Protein 6Z5Y (pdb70)

Secondary structure (DSSP, 8-state):
---EEESPP-BSS------SEEE--SS-S-GGGS-HHHHHHHHHHHHTGGGT---HHHHHTT-GGG-STTTTB-TTSPPBPPPSSS-EEESS---SBS-EEEEETTEEEEEES-HHHHHS-SSSSSPPEE-----GGGGBT-EEEEEEEEEEEEETTEEEEEEEEEEEEE--SB---/---EEESPP-BSSS-----SEEE--SS-S-SSSS-HHHHHHHHHHHHHHHTT---HHHHHTT-GGG-STTTTB-TTSPPBPPPSSS-EEESS---SBS-EEEEETTEEEEEES-HHHHHS-SSSSSPPEE-----GGGTBT-EEEEEEEEEEEEETTEEEEEEEEEEEEE--SB---

Foldseek 3Di:
DWDFPVVHFAFPPDDDRFFQDKAADPFDDDCLVADDLVRNLVGCVVRCVVVVHDAQCVVQPPDPNRPDAQRRTDLPDDAGAHDPQQKTKIPFADQFFAKKWKDWAPRTFAIDGTQNVPFGDNGRHTIGMGDRGDLVVCQAPWTKMKMWTFGWDQDPSGTITTIDMHIHTHHHNHHHD/DWDFPVVHFAFPPDDDRFFLDKAADPFDFDQLVFDDLVRNLVRCVVRAVVVVHDAQCVVQPPDCNRPDAQRRTDLPDDAGAHDPPQKTKIPFADQFFAKKWKDWAPRTFAIDGTQNVPFGDNDRHTIGITDRGDLQVCQAAGTKMKMWTFGWDADVSGIITGIHMHIHTHGHNHHHD

Nearest PDB structures (foldseek):
  6z5y-assembly2_B  TM=1.003E+00  e=2.422E-36  Phytophthora infestans T30-4
  8ri6-assembly1_C  TM=3.622E-01  e=7.663E-01  Escherichia coli
  1vca-assembly1_A  TM=4.537E-01  e=3.183E+00  Homo sapiens
  6bxz-assembly1_C  TM=3.469E-01  e=1.434E+00  Sus scrofa
  4v96-assembly1_AF  TM=3.663E-01  e=2.535E+00  Lactococcus phage TP901-1

Radius of gyration: 21.97 Å; Cα contacts (8 Å, |Δi|>4): 886; chains: 2; bounding box: 44×57×59 Å

B-factor: mean 13.35, std 4.75, range [5.72, 36.26]

Solvent-accessible surface area: 15900 Å² total; per-residue (Å²): 56,2,27,0,35,122,2,52,19,28,61,92,97,53,140,32,42,57,68,29,28,60,33,134,29,74,11,101,48,36,10,70,146,24,109,36,58,135,12,0,41,60,14,17,164,134,24,12,97,89,57,96,53,110,17,0,20,61,28,5,51,56,44,120,70,0,33,116,110,5,4,59,1,34,38,140,13,175,67,20,122,37,19,125,99,29,23,0,31,2,32,67,0,1,48,12,0,0,4,0,2,0,18,2,5,5,87,75,25,12,74,44,104,17,0,26,86,34,23,23,87,36,57,84,146,60,84,0,54,0,102,110,2,80,19,76,52,1,48,33,21,2,2,3,0,8,2,8,0,0,0,1,53,64,69,210,53,70,8,21,0,3,0,3,15,8,3,0,7,3,42,39,103,68,80,74,59,32,3,14,0,35,64,3,42,21,25,53,87,93,84,90,35,34,61,66,23,26,56,34,135,29,85,17,101,46,36,9,81,147,29,83,43,63,150,15,2,37,61,17,13,146,121,25,13,97,90,56,137,48,80,28,0,40,73,32,4,70,86,55,118,64,2,26,92,127,5,0,75,1,35,39,190,16,129,67,16,136,40,15,125,81,30,19,0,34,2,5,30,0,2,24,7,0,0,6,1,2,0,32,4,60,129,68,80,27,11,78,45,86,16,0,26,88,48,29,24,68,37,50,8,35,48,29,0,53,0,82,116,4,90,20,79,61,2,46,34,45,4,14,31,0,45,1,9,1,0,0,2,33,71,78,91,55,73,6,20,0,4,0,2,15,8,4,0,10,8,54,40,98,63,76,109,206

Organism: Phytophthora infestans (strain T30-4) (NCBI:txid403677)

Sequence (354 aa):
HGYIIAKKPAPPSWKKAASSKTNNWVVEIEEPQWKGGWDESKGDEGLLATFKELAPKNNFKDVRSSLMDGNPVFGEEECCGFTDPKGKPSEPPSDGTATFSRGIVHAGPCEIWLDDKMMVLQNDDCCQSAYGDGTQQTIAVFKPVDYSSCCAAGGCMLRFYWLALQQRLKGKTVWQAYKNCIPLTGWSHPQHGYIIAKKPAPSWKASSKTNNNWVVEIEPQWKGGGGWDESKGDEGLLAATTFKKEELLAAPPKNNFKDVRSLMDGNPVVFGEECGFTDPKGKPSEPPSSDGTATFSRGIVHAGPCEIWLDDKMMVLQNDDCCQSAYGDGTQQTIAVFKPVDYSSCCAAGGCMLRFYWLLALQRLKGKTVWQAYKNCIPLTGWSHPQ

Structure (mmCIF, N/CA/C/O backbone):
data_6Z5Y
#
_entry.id   6Z5Y
#
_cell.length_a   36.293
_cell.length_b   45.458
_cell.length_c   53.687
_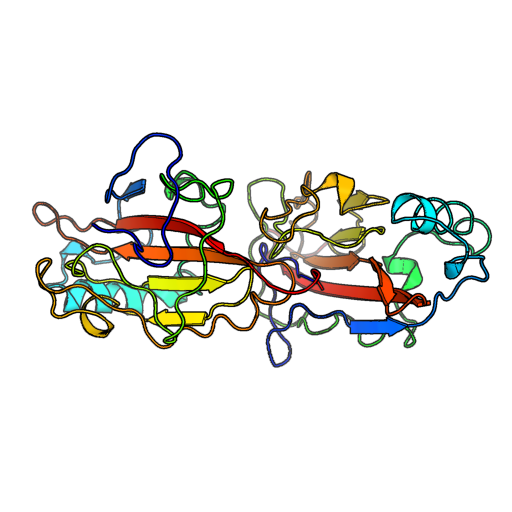cell.angle_alpha   83.910
_cell.angle_beta   71.850
_cell.angle_gamma   83.780
#
_symmetry.space_group_name_H-M   'P 1'
#
loop_
_entity.id
_entity.type
_entity.pdbx_description
1 polymer 'Lytic Polysaccharide Monooxygenase'
2 non-polymer 'COPPER (II) ION'
3 non-polymer 'TRIETHYLENE GLYCOL'
4 water water
#
loop_
_atom_site.group_PDB
_atom_site.id
_atom_site.type_symbol
_atom_site.label_atom_id
_atom_site.label_alt_id
_atom_site.label_comp_id
_atom_site.label_asym_id
_atom_site.label_entity_id
_atom_site.label_seq_id
_atom_site.pdbx_PDB_ins_code
_atom_site.Cartn_x
_atom_site.Cartn_y
_atom_site.Cartn_z
_atom_site.occupancy
_atom_site.B_iso_or_equiv
_atom_site.auth_seq_id
_atom_site.auth_comp_id
_atom_site.auth_asym_id
_atom_site.auth_atom_id
_atom_site.pdbx_PDB_model_num
ATOM 1 N N . HIS A 1 1 ? 24.062 56.721 61.345 1.00 10.70 1 HIS A N 1
ATOM 2 C CA . HIS A 1 1 ? 23.910 55.304 61.653 1.00 8.89 1 HIS A CA 1
ATOM 3 C C . HIS A 1 1 ? 22.525 54.796 61.265 1.00 8.25 1 HIS A C 1
ATOM 4 O O . HIS A 1 1 ? 21.558 55.571 61.184 1.00 9.27 1 HIS A O 1
ATOM 11 N N . GLY A 1 2 ? 22.428 53.504 61.098 1.00 8.21 2 GLY A N 1
ATOM 12 C CA . GLY A 1 2 ? 21.153 52.865 60.799 1.00 8.32 2 GLY A CA 1
ATOM 13 C C . GLY A 1 2 ? 21.257 51.904 59.637 1.00 7.95 2 GLY A C 1
ATOM 14 O O . GLY A 1 2 ? 22.196 51.948 58.843 1.00 8.22 2 GLY A O 1
ATOM 15 N N . TYR A 1 3 ? 20.227 51.073 59.509 1.00 7.80 3 TYR A N 1
ATOM 16 C CA . TYR A 1 3 ? 20.084 50.095 58.427 1.00 7.86 3 TYR A CA 1
ATOM 17 C C . TYR A 1 3 ? 18.604 50.062 58.057 1.00 7.20 3 TYR A C 1
ATOM 18 O O . TYR A 1 3 ? 17.738 50.303 58.919 1.00 7.57 3 TYR A O 1
ATOM 27 N N . ILE A 1 4 ? 18.306 49.594 56.861 1.00 7.34 4 ILE A N 1
ATOM 28 C CA A ILE A 1 4 ? 16.906 49.262 56.548 0.80 7.53 4 ILE A CA 1
ATOM 29 C CA B ILE A 1 4 ? 16.918 49.227 56.493 0.20 6.43 4 ILE A CA 1
ATOM 30 C C . ILE A 1 4 ? 16.529 48.034 57.361 1.00 7.05 4 ILE A C 1
ATOM 31 O O . ILE A 1 4 ? 17.195 46.980 57.268 1.00 7.68 4 ILE A O 1
ATOM 40 N N . ALA A 1 5 ? 15.490 48.181 58.158 1.00 6.81 5 ALA A N 1
ATOM 41 C CA . ALA A 1 5 ? 15.034 47.143 59.083 1.00 7.39 5 ALA A CA 1
ATOM 42 C C . ALA A 1 5 ? 13.846 46.362 58.538 1.00 7.68 5 ALA A C 1
ATOM 43 O O . ALA A 1 5 ? 13.655 45.208 58.968 1.00 8.57 5 ALA A O 1
ATOM 45 N N . LYS A 1 6 ? 13.054 46.947 57.681 1.00 7.46 6 LYS A N 1
ATOM 46 C CA A LYS A 1 6 ? 11.910 46.296 57.035 0.60 7.74 6 LYS A CA 1
ATOM 47 C CA B LYS A 1 6 ? 11.926 46.268 57.028 0.40 7.39 6 LYS A CA 1
ATOM 48 C C . LYS A 1 6 ? 11.944 46.735 55.591 1.00 7.59 6 LYS A C 1
ATOM 49 O O . LYS A 1 6 ? 11.870 47.920 55.325 1.00 8.48 6 LYS A O 1
ATOM 60 N N . PRO A 1 7 ? 12.092 45.826 54.630 1.00 7.35 7 PRO A N 1
ATOM 61 C CA . PRO A 1 7 ? 12.253 44.377 54.820 1.00 7.58 7 PRO A CA 1
ATOM 62 C C . PRO A 1 7 ? 13.531 44.039 55.591 1.00 7.95 7 PRO A C 1
ATOM 63 O O . PRO A 1 7 ? 14.496 44.804 55.592 1.00 8.24 7 PRO A O 1
ATOM 67 N N . ALA A 1 8 ? 13.510 42.894 56.256 1.00 8.25 8 ALA A N 1
ATOM 68 C CA . ALA A 1 8 ? 14.561 42.587 57.230 1.00 9.08 8 ALA A CA 1
ATOM 69 C C . ALA A 1 8 ? 15.818 42.098 56.546 1.00 8.08 8 ALA A C 1
ATOM 70 O O . ALA A 1 8 ? 15.810 41.110 55.801 1.00 8.25 8 ALA A O 1
ATOM 72 N N . PRO A 1 9 ? 16.966 42.691 56.893 1.00 8.67 9 PRO A N 1
ATOM 73 C CA A PRO A 1 9 ? 18.260 42.196 56.458 0.60 8.41 9 PRO A CA 1
ATOM 74 C CA B PRO A 1 9 ? 18.225 42.149 56.410 0.40 8.29 9 PRO A CA 1
ATOM 75 C C . PRO A 1 9 ? 18.688 40.954 57.242 1.00 8.50 9 PRO A C 1
ATOM 76 O O . PRO A 1 9 ? 18.210 40.717 58.330 1.00 9.86 9 PRO A O 1
ATOM 83 N N . SER A 1 10 ? 19.628 40.268 56.627 1.00 8.67 10 SER A N 1
ATOM 84 C CA . SER A 1 10 ? 20.439 39.232 57.276 1.00 9.79 10 SER A CA 1
ATOM 85 C C . SER A 1 10 ? 21.838 39.791 57.442 1.00 8.95 10 SER A C 1
ATOM 86 O O . SER A 1 10 ? 22.222 40.711 56.723 1.00 8.86 10 SER A O 1
ATOM 89 N N . TRP A 1 11 ? 22.619 39.176 58.309 1.00 9.92 11 TRP A N 1
ATOM 90 C CA . TRP A 1 11 ? 23.932 39.722 58.683 1.00 10.79 11 TRP A CA 1
ATOM 91 C C . TRP A 1 11 ? 25.017 38.690 58.412 1.00 11.39 11 TRP A C 1
ATOM 92 O O . TRP A 1 11 ? 24.824 37.499 58.693 1.00 12.65 11 TRP A O 1
ATOM 103 N N A LYS A 1 12 ? 26.173 39.160 57.946 0.50 10.97 12 LYS A N 1
ATOM 104 N N B LYS A 1 12 ? 26.096 39.115 57.746 0.50 10.83 12 LYS A N 1
ATOM 105 C CA A LYS A 1 12 ? 27.312 38.249 57.631 0.50 11.83 12 LYS A CA 1
ATOM 106 C CA B LYS A 1 12 ? 27.204 38.197 57.340 0.50 12.30 12 LYS A CA 1
ATOM 107 C C A LYS A 1 12 ? 28.113 37.909 58.885 0.50 12.97 12 LYS A C 1
ATOM 108 C C B LYS A 1 12 ? 27.671 37.394 58.557 0.50 11.73 12 LYS A C 1
ATOM 109 O O A LYS A 1 12 ? 28.313 36.689 59.141 0.50 17.39 12 LYS A O 1
ATOM 110 O O B LYS A 1 12 ? 27.980 36.210 58.445 0.50 13.60 12 LYS A O 1
ATOM 121 N N A ALA A 1 13 ? 28.583 38.950 59.575 0.50 13.34 13 ALA A N 1
ATOM 122 N N B ALA A 1 13 ? 27.779 38.089 59.683 0.50 10.82 13 ALA A N 1
ATOM 123 C CA A ALA A 1 13 ? 29.602 38.892 60.649 0.50 15.28 13 ALA A CA 1
ATOM 124 C CA B ALA A 1 13 ? 28.122 37.519 60.988 0.50 14.47 13 ALA A CA 1
ATOM 125 C C A ALA A 1 13 ? 29.010 39.437 61.938 0.50 13.73 13 ALA A C 1
ATOM 126 C C B ALA A 1 13 ? 27.235 38.240 61.997 0.50 13.19 13 ALA A C 1
ATOM 127 O O A ALA A 1 13 ? 29.268 38.864 62.987 0.50 16.15 13 ALA A O 1
ATOM 128 O O B ALA A 1 13 ? 26.059 37.854 62.194 0.50 16.57 13 ALA A O 1
ATOM 131 N N A SER A 1 14 ? 28.245 40.525 61.868 0.50 10.86 14 SER A N 1
ATOM 132 N N B SER A 1 14 ? 27.722 39.335 62.546 0.50 11.96 14 SER A N 1
ATOM 133 C CA A SER A 1 14 ? 27.632 41.111 63.083 0.50 13.02 14 SER A CA 1
ATOM 134 C CA B SER A 1 14 ? 26.954 40.073 63.560 0.50 12.19 14 SER A CA 1
ATOM 135 C C A SER A 1 14 ? 26.377 41.897 62.708 0.50 11.23 14 SER A C 1
ATOM 136 C C B SER A 1 14 ? 26.332 41.355 62.962 0.50 12.19 14 SER A C 1
ATOM 137 O O A SER A 1 14 ? 26.454 42.553 61.560 0.50 12.44 14 SER A O 1
ATOM 138 O O B SER A 1 14 ? 26.782 41.988 62.143 0.50 11.96 14 SER A O 1
ATOM 143 N N . LYS A 1 15 ? 25.312 41.802 63.586 1.00 13.76 15 LYS A N 1
ATOM 144 C CA . LYS A 1 15 ? 24.320 42.850 63.330 1.00 12.43 15 LYS A CA 1
ATOM 145 C C . LYS A 1 15 ? 24.882 44.165 63.832 1.00 14.54 15 LYS A C 1
ATOM 146 O O . LYS A 1 15 ? 25.350 44.228 64.999 1.00 18.93 15 LYS A O 1
ATOM 152 N N . THR A 1 16 ? 24.853 45.191 63.005 1.00 12.07 16 THR A N 1
ATOM 153 C CA . THR A 1 16 ? 25.360 46.496 63.442 1.00 11.38 16 THR A CA 1
ATOM 154 C C . THR A 1 16 ? 24.729 47.562 62.566 1.00 9.85 16 THR A C 1
ATOM 155 O O . THR A 1 16 ? 24.468 47.337 61.369 1.00 10.35 16 THR A O 1
ATOM 159 N N . ASN A 1 17 ? 24.535 48.733 63.150 1.00 9.67 17 ASN A N 1
ATOM 160 C CA . ASN A 1 17 ? 24.031 49.915 62.403 1.00 9.49 17 ASN A CA 1
ATOM 161 C C . ASN A 1 17 ? 25.168 50.806 61.915 1.00 8.85 17 ASN A C 1
ATOM 162 O O . ASN A 1 17 ? 24.921 51.894 61.392 1.00 9.90 17 ASN A O 1
ATOM 167 N N . ASN A 1 18 ? 26.389 50.316 61.981 1.00 8.88 18 ASN A N 1
ATOM 168 C CA . ASN A 1 18 ? 27.595 51.084 61.641 1.00 10.28 18 ASN A CA 1
ATOM 169 C C . ASN A 1 18 ? 27.729 51.337 60.155 1.00 8.42 18 ASN A C 1
ATOM 170 O O . ASN A 1 18 ? 27.298 50.541 59.325 1.00 8.29 18 ASN A O 1
ATOM 175 N N . TRP A 1 19 ? 28.486 52.386 59.866 1.00 8.98 19 TRP A N 1
ATOM 176 C CA . TRP A 1 19 ? 29.011 52.593 58.536 1.00 8.34 19 TRP A CA 1
ATOM 177 C C . TRP A 1 19 ? 30.026 51.519 58.196 1.00 7.91 19 TRP A C 1
ATOM 178 O O . TRP A 1 19 ? 30.634 50.842 59.030 1.00 9.42 19 TRP A O 1
ATOM 189 N N . VAL A 1 20 ? 30.203 51.394 56.876 1.00 7.91 20 VAL A N 1
ATOM 190 C CA . VAL A 1 20 ? 31.197 50.466 56.283 1.00 8.10 20 VAL A CA 1
ATOM 191 C C . VAL A 1 20 ? 32.590 51.112 56.261 1.00 7.89 20 VAL A C 1
ATOM 192 O O . VAL A 1 20 ? 33.568 50.466 56.623 1.00 8.74 20 VAL A O 1
ATOM 196 N N . VAL A 1 21 ? 32.636 52.353 55.804 1.00 7.36 21 VAL A N 1
ATOM 197 C CA . VAL A 1 21 ? 33.856 53.177 55.891 1.00 7.71 21 VAL A CA 1
ATOM 198 C C . VAL A 1 21 ? 33.479 54.582 56.323 1.00 7.92 21 VAL A C 1
ATOM 199 O O . VAL A 1 21 ? 32.320 55.032 56.121 1.00 8.09 21 VAL A O 1
ATOM 203 N N . GLU A 1 22 ? 34.479 55.283 56.858 1.00 8.41 22 GLU A N 1
ATOM 204 C CA . GLU A 1 22 ? 34.411 56.720 57.156 1.00 8.59 22 GLU A CA 1
ATOM 205 C C . GLU A 1 22 ? 35.687 57.320 56.552 1.00 9.85 22 GLU A C 1
ATOM 206 O O . GLU A 1 22 ? 36.778 56.915 56.961 1.00 12.07 22 GLU A O 1
ATOM 212 N N . ILE A 1 23 ? 35.529 58.190 55.583 1.00 10.10 23 ILE A N 1
ATOM 213 C CA . ILE A 1 23 ? 36.652 58.626 54.735 1.00 11.48 23 ILE A CA 1
ATOM 214 C C . ILE A 1 23 ? 36.608 60.128 54.558 1.00 10.96 23 ILE A C 1
ATOM 215 O O . ILE A 1 23 ? 35.597 60.775 54.821 1.00 10.25 23 ILE A O 1
ATOM 220 N N . GLU A 1 24 ? 37.683 60.701 54.068 1.00 12.37 24 GLU A N 1
ATOM 221 C CA A GLU A 1 24 ? 37.694 62.118 53.642 0.50 13.16 24 GLU A CA 1
ATOM 222 C CA B GLU A 1 24 ? 37.688 62.130 53.702 0.50 12.64 24 GLU A CA 1
ATOM 223 C C . GLU A 1 24 ? 36.767 62.310 52.479 1.00 13.15 24 GLU A C 1
ATOM 224 O O . GLU A 1 24 ? 36.580 61.398 51.676 1.00 14.60 24 GLU A O 1
ATOM 235 N N . PRO A 1 25 ? 36.204 63.507 52.284 1.00 12.86 25 PRO A N 1
ATOM 236 C CA . PRO A 1 25 ? 35.462 63.773 51.055 1.00 14.06 25 PRO A CA 1
ATOM 237 C C . PRO A 1 25 ? 36.324 63.423 49.849 1.00 14.43 25 PRO A C 1
ATOM 238 O O . PRO A 1 25 ? 37.522 63.789 49.819 1.00 16.24 25 PRO A O 1
ATOM 242 N N . GLN A 1 26 ? 35.710 62.749 48.878 1.00 16.15 26 GLN A N 1
ATOM 243 C CA . GLN A 1 26 ? 36.441 62.290 47.682 1.00 16.00 26 GLN A CA 1
ATOM 244 C C . GLN A 1 26 ? 36.596 63.375 46.644 1.00 14.44 26 GLN A C 1
ATOM 245 O O . GLN A 1 26 ? 37.323 63.142 45.671 1.00 17.40 26 GLN A O 1
ATOM 251 N N . TRP A 1 27 ? 35.863 64.453 46.800 1.00 16.10 27 TRP A N 1
ATOM 252 C CA . TRP A 1 27 ? 35.874 65.575 45.860 1.00 17.25 27 TRP A CA 1
ATOM 253 C C . TRP A 1 27 ? 36.540 66.745 46.553 1.00 18.78 27 TRP A C 1
ATOM 254 O O . TRP A 1 27 ? 36.111 67.085 47.665 1.00 18.89 27 TRP A O 1
ATOM 265 N N . LYS A 1 28 ? 37.565 67.300 45.918 1.00 22.12 28 LYS A N 1
ATOM 266 C CA . LYS A 1 28 ? 38.342 68.413 46.504 1.00 23.04 28 LYS A CA 1
ATOM 267 C C . LYS A 1 28 ? 37.445 69.647 46.527 1.00 19.19 28 LYS A C 1
ATOM 268 O O . LYS A 1 28 ? 36.828 69.952 45.471 1.00 22.89 28 LYS A O 1
ATOM 270 N N . GLY A 1 29 ? 37.345 70.289 47.689 1.00 20.61 29 GLY A N 1
ATOM 271 C CA . GLY A 1 29 ? 36.629 71.569 47.806 1.00 20.71 29 GLY A CA 1
ATOM 272 C C . GLY A 1 29 ? 36.507 72.036 49.235 1.00 18.19 29 GLY A C 1
ATOM 273 O O . GLY A 1 29 ? 37.148 71.486 50.142 1.00 20.79 29 GLY A O 1
ATOM 274 N N . GLY A 1 30 ? 35.635 73.011 49.444 1.00 20.35 30 GLY A N 1
ATOM 275 C CA . GLY A 1 30 ? 35.603 73.769 50.708 1.00 19.31 30 GLY A CA 1
ATOM 276 C C . GLY A 1 30 ? 34.615 73.238 51.718 1.00 19.14 30 GLY A C 1
ATOM 277 O O . GLY A 1 30 ? 33.910 74.025 52.358 1.00 20.78 30 GLY A O 1
ATOM 278 N N . TRP A 1 31 ? 34.595 71.932 51.901 1.00 19.58 31 TRP A N 1
ATOM 279 C CA . TRP A 1 31 ? 33.679 71.276 52.862 1.00 19.60 31 TRP A CA 1
ATOM 280 C C . TRP A 1 31 ? 33.772 71.924 54.249 1.00 18.46 31 TRP A C 1
ATOM 281 O O . TRP A 1 31 ? 32.734 72.300 54.813 1.00 18.06 31 TRP A O 1
ATOM 292 N N . ASP A 1 32 ? 34.987 72.108 54.766 1.00 17.91 32 ASP A N 1
ATOM 293 C CA . ASP A 1 32 ? 35.170 72.519 56.181 1.00 17.92 32 ASP A CA 1
ATOM 294 C C . ASP A 1 32 ? 34.907 74.006 56.363 1.00 22.65 32 ASP A C 1
ATOM 295 O O . ASP A 1 32 ? 34.660 74.391 57.497 1.00 25.18 32 ASP A O 1
ATOM 300 N N . GLU A 1 33 ? 34.916 74.768 55.277 1.00 18.90 33 GLU A N 1
ATOM 301 C CA . GLU A 1 33 ? 34.626 76.233 55.281 1.00 20.83 33 GLU A CA 1
ATOM 302 C C . GLU A 1 33 ? 33.120 76.498 55.208 1.00 20.85 33 GLU A C 1
ATOM 303 O O . GLU A 1 33 ? 32.659 77.622 55.396 1.00 24.26 33 GLU A O 1
ATOM 309 N N . SER A 1 34 ? 32.357 75.496 54.842 1.00 18.09 34 SER A N 1
ATOM 310 C CA . SER A 1 34 ? 30.879 75.574 54.829 1.00 18.78 34 SER A CA 1
ATOM 311 C C . SER A 1 34 ? 30.358 75.452 56.257 1.00 16.53 34 SER A C 1
ATOM 312 O O . SER A 1 34 ? 31.070 74.919 57.143 1.00 16.86 34 SER A O 1
ATOM 315 N N . LYS A 1 35 ? 29.120 75.875 56.470 1.00 15.78 35 LYS A N 1
ATOM 316 C CA . LYS A 1 35 ? 28.484 75.741 57.789 1.00 14.79 35 LYS A CA 1
ATOM 317 C C . LYS A 1 35 ? 27.202 74.925 57.718 1.00 14.25 35 LYS A C 1
ATOM 318 O O . LYS A 1 35 ? 26.392 75.053 56.803 1.00 14.74 35 LYS A O 1
ATOM 321 N N . GLY A 1 36 ? 27.026 74.090 58.719 1.00 14.33 36 GLY A N 1
ATOM 322 C CA . GLY A 1 36 ? 25.783 73.346 58.904 1.00 14.90 36 GLY A CA 1
ATOM 323 C C . GLY A 1 36 ? 25.621 72.201 57.924 1.00 13.59 36 GLY A C 1
ATOM 324 O O . GLY A 1 36 ? 26.417 72.025 56.980 1.00 13.93 36 GLY A O 1
ATOM 325 N N . ASP A 1 37 ? 24.548 71.480 58.118 1.00 13.02 37 ASP A N 1
ATOM 326 C CA . ASP A 1 37 ? 24.190 70.434 57.155 1.00 12.92 37 ASP A CA 1
ATOM 327 C C . ASP A 1 37 ? 23.874 71.078 55.808 1.00 12.93 37 ASP A C 1
ATOM 328 O O . ASP A 1 37 ? 24.127 70.481 54.778 1.00 13.29 37 ASP A O 1
ATOM 333 N N . GLU A 1 38 ? 23.301 72.276 55.816 1.00 13.50 38 GLU A N 1
ATOM 334 C CA . GLU A 1 38 ? 22.966 72.946 54.547 1.00 13.82 38 GLU A CA 1
ATOM 335 C C . GLU A 1 38 ? 24.259 73.154 53.772 1.00 12.95 38 GLU A C 1
ATOM 336 O O . GLU A 1 38 ? 24.252 73.012 52.542 1.00 13.46 38 GLU A O 1
ATOM 342 N N . GLY A 1 39 ? 25.313 73.571 54.468 1.00 13.21 39 GLY A N 1
ATOM 343 C CA . GLY A 1 39 ? 26.588 73.803 53.773 1.00 12.99 39 GLY A CA 1
ATOM 344 C C . GLY A 1 39 ? 27.185 72.518 53.223 1.00 12.83 39 GLY A C 1
ATOM 345 O O . GLY A 1 39 ? 27.750 72.534 52.129 1.00 13.88 39 GLY A O 1
ATOM 346 N N . LEU A 1 40 ? 27.045 71.419 53.960 1.00 13.18 40 LEU A N 1
ATOM 347 C CA . LEU A 1 40 ? 27.562 70.122 53.459 1.00 12.66 40 LEU A CA 1
ATOM 348 C C . LEU A 1 40 ? 26.833 69.765 52.169 1.00 12.05 40 LEU A C 1
ATOM 349 O O . LEU A 1 40 ? 27.455 69.348 51.191 1.00 12.58 40 LEU A O 1
ATOM 354 N N . LEU A 1 41 ? 25.509 69.888 52.172 1.00 11.95 41 LEU A N 1
ATOM 355 C CA . LEU A 1 41 ? 24.709 69.519 50.980 1.00 12.36 41 LEU A CA 1
ATOM 356 C C . LEU A 1 41 ? 25.008 70.460 49.812 1.00 12.55 41 LEU A C 1
ATOM 357 O O . LEU A 1 41 ? 25.013 70.011 48.670 1.00 13.12 41 LEU A O 1
ATOM 362 N N . ALA A 1 42 ? 25.183 71.752 50.099 1.00 13.13 42 ALA A N 1
ATOM 363 C CA . ALA A 1 42 ? 25.451 72.717 49.015 1.00 13.89 42 ALA A CA 1
ATOM 364 C C . ALA A 1 42 ? 26.820 72.450 48.388 1.00 13.92 42 ALA A C 1
ATOM 365 O O . ALA A 1 42 ? 26.967 72.550 47.150 1.00 14.32 42 ALA A O 1
ATOM 367 N N . THR A 1 43 ? 27.805 72.077 49.208 1.00 13.56 43 THR A N 1
ATOM 368 C CA . THR A 1 43 ? 29.154 71.735 48.709 1.00 14.31 43 THR A CA 1
ATOM 369 C C . THR A 1 43 ? 29.053 70.478 47.837 1.00 13.91 43 THR A C 1
ATOM 370 O O . THR A 1 43 ? 29.591 70.447 46.739 1.00 14.04 43 THR A O 1
ATOM 374 N N . PHE A 1 44 ? 28.310 69.493 48.294 1.00 13.31 44 PHE A N 1
ATOM 375 C CA . PHE A 1 44 ? 28.106 68.269 47.502 1.00 12.60 44 PHE A CA 1
ATOM 376 C C . PHE A 1 44 ? 27.486 68.640 46.141 1.00 13.68 44 PHE A C 1
ATOM 377 O O . PHE A 1 44 ? 27.947 68.170 45.092 1.00 14.46 44 PHE A O 1
ATOM 385 N N . LYS A 1 45 ? 26.436 69.449 46.158 1.00 14.08 45 LYS A N 1
ATOM 386 C CA . LYS A 1 45 ? 25.748 69.845 44.917 1.00 15.49 45 LYS A CA 1
ATOM 387 C C . LYS A 1 45 ? 26.711 70.580 43.978 1.00 15.39 45 LYS A C 1
ATOM 388 O O . LYS A 1 45 ? 26.686 70.350 42.769 1.00 16.25 45 LYS A O 1
ATOM 394 N N . GLU A 1 46 ? 27.531 71.465 44.538 1.00 15.17 46 GLU A N 1
ATOM 395 C CA . GLU A 1 46 ? 28.492 72.270 43.752 1.00 15.76 46 GLU A CA 1
ATOM 396 C C . GLU A 1 46 ? 29.524 71.371 43.087 1.00 16.25 46 GLU A C 1
ATOM 397 O O . GLU A 1 46 ? 29.874 71.601 41.917 1.00 18.35 46 GLU A O 1
ATOM 403 N N . LEU A 1 47 ? 30.014 70.365 43.799 1.00 16.30 47 LEU A N 1
ATOM 404 C CA . LEU A 1 47 ? 31.156 69.561 43.322 1.00 16.47 47 LEU A CA 1
ATOM 405 C C . LEU A 1 47 ? 30.703 68.372 42.492 1.00 15.66 47 LEU A C 1
ATOM 406 O O . LEU A 1 47 ? 31.516 67.810 41.766 1.00 16.13 47 LEU A O 1
ATOM 411 N N . ALA A 1 48 ? 29.473 67.944 42.637 1.00 14.68 48 ALA A N 1
ATOM 412 C CA . ALA A 1 48 ? 29.021 66.695 41.988 1.00 15.32 48 ALA A CA 1
ATOM 413 C C . ALA A 1 48 ? 29.252 66.710 40.470 1.00 16.92 48 ALA A C 1
ATOM 414 O O . ALA A 1 48 ? 29.808 65.744 39.956 1.00 15.49 48 ALA A O 1
ATOM 416 N N . PRO A 1 49 ? 28.851 67.750 39.687 1.00 17.40 49 PRO A N 1
ATOM 417 C CA . PRO A 1 49 ? 29.000 67.693 38.224 1.00 18.85 49 PRO A CA 1
ATOM 418 C C . PRO A 1 49 ? 30.455 67.534 37.751 1.00 18.78 49 PRO A C 1
ATOM 419 O O . PRO A 1 49 ? 30.731 66.708 36.885 1.00 18.75 49 PRO A O 1
ATOM 423 N N . LYS A 1 50 ? 31.383 68.292 38.347 1.00 18.32 50 LYS A N 1
ATOM 424 C CA . LYS A 1 50 ? 32.798 68.271 37.904 1.00 21.02 50 LYS A CA 1
ATOM 425 C C . LYS A 1 50 ? 33.370 66.905 38.249 1.00 18.69 50 LYS A C 1
ATOM 426 O O . LYS A 1 50 ? 34.346 66.483 37.632 1.00 20.87 50 LYS A O 1
ATOM 428 N N . ASN A 1 51 ? 32.732 66.201 39.192 1.00 16.51 51 ASN A N 1
ATOM 429 C CA . ASN A 1 51 ? 33.219 64.869 39.600 1.00 15.64 51 ASN A CA 1
ATOM 430 C C . ASN A 1 51 ? 32.373 63.765 38.942 1.00 14.87 51 ASN A C 1
ATOM 431 O O . ASN A 1 51 ? 32.491 62.609 39.395 1.00 16.03 51 ASN A O 1
ATOM 436 N N . ASN A 1 52 ? 31.567 64.063 37.922 1.00 14.24 52 ASN A N 1
ATOM 437 C CA . ASN A 1 52 ? 30.844 63.060 37.107 1.00 14.30 52 ASN A CA 1
ATOM 438 C C . ASN A 1 52 ? 29.914 62.227 37.982 1.00 13.47 52 ASN A C 1
ATOM 439 O O . ASN A 1 52 ? 29.687 61.064 37.724 1.00 13.54 52 ASN A O 1
ATOM 444 N N . PHE A 1 53 ? 29.362 62.836 39.008 1.00 12.97 53 PHE A N 1
ATOM 445 C CA . PHE A 1 53 ? 28.433 62.129 39.905 1.00 13.36 53 PHE A CA 1
ATOM 446 C C . PHE A 1 53 ? 27.136 61.840 39.167 1.00 12.91 53 PHE A C 1
ATOM 447 O O . PHE A 1 53 ? 26.551 62.742 38.558 1.00 14.73 53 PHE A O 1
ATOM 455 N N . LYS A 1 54 ? 26.664 60.620 39.334 1.00 12.32 54 LYS A N 1
ATOM 456 C CA . LYS A 1 54 ? 25.361 60.184 38.802 1.00 12.79 54 LYS A CA 1
ATOM 457 C C . LYS A 1 54 ? 24.433 59.862 39.989 1.00 11.75 54 LYS A C 1
ATOM 458 O O . LYS A 1 54 ? 23.406 60.506 40.176 1.00 12.97 54 LYS A O 1
ATOM 462 N N . ASP A 1 55 ? 24.820 58.876 40.780 1.00 10.80 55 ASP A N 1
ATOM 463 C CA . ASP A 1 55 ? 24.023 58.415 41.931 1.00 9.68 55 ASP A CA 1
ATOM 464 C C . ASP A 1 55 ? 24.977 57.727 42.907 1.00 8.57 55 ASP A C 1
ATOM 465 O O . ASP A 1 55 ? 26.185 57.552 42.616 1.00 9.20 55 ASP A O 1
ATOM 470 N N . VAL A 1 56 ? 24.481 57.413 44.083 1.00 8.26 56 VAL A N 1
ATOM 471 C CA . VAL A 1 56 ? 25.376 56.869 45.123 1.00 7.97 56 VAL A CA 1
ATOM 472 C C . VAL A 1 56 ? 25.843 55.462 44.746 1.00 7.70 56 VAL A C 1
ATOM 473 O O . VAL A 1 56 ? 27.001 55.129 45.018 1.00 7.97 56 VAL A O 1
ATOM 477 N N . ARG A 1 57 ? 24.974 54.663 44.148 1.00 7.30 57 ARG A N 1
ATOM 478 C CA . ARG A 1 57 ? 25.387 53.315 43.762 1.00 7.33 57 ARG A CA 1
ATOM 479 C C . ARG A 1 57 ? 26.568 53.386 42.803 1.00 7.48 57 ARG A C 1
ATOM 480 O O . ARG A 1 57 ? 27.523 52.589 42.942 1.00 8.47 57 ARG A O 1
ATOM 488 N N . SER A 1 58 ? 26.530 54.289 41.844 1.00 8.15 58 SER A N 1
ATOM 489 C CA A SER A 1 58 ? 27.593 54.458 40.825 0.50 8.80 58 SER A CA 1
ATOM 490 C CA B SER A 1 58 ? 27.644 54.286 40.874 0.50 9.36 58 SER A CA 1
ATOM 491 C C . SER A 1 58 ? 28.883 54.931 41.500 1.00 9.11 58 SER A C 1
ATOM 492 O O . SER A 1 58 ? 29.968 54.639 41.038 1.00 10.14 58 SER A O 1
ATOM 497 N N . LEU A 1 59 ? 28.742 55.772 42.514 1.00 8.83 59 LEU A N 1
ATOM 498 C CA . LEU A 1 59 ? 29.901 56.278 43.271 1.00 9.27 59 LEU A CA 1
ATOM 499 C C . LEU A 1 59 ? 30.595 55.149 44.030 1.00 9.53 59 LEU A C 1
ATOM 500 O O . LEU A 1 59 ? 31.834 55.088 44.068 1.00 10.77 59 LEU A O 1
ATOM 505 N N . MET A 1 60 ? 29.800 54.301 44.651 1.00 8.21 60 MET A N 1
ATOM 506 C CA . MET A 1 60 ? 30.356 53.291 45.581 1.00 8.12 60 MET A CA 1
ATOM 507 C C . MET A 1 60 ? 30.732 51.975 44.885 1.00 7.75 60 MET A C 1
ATOM 508 O O . MET A 1 60 ? 31.766 51.390 45.253 1.00 9.07 60 MET A O 1
ATOM 513 N N . ASP A 1 61 ? 29.895 51.462 43.993 1.00 8.60 61 ASP A N 1
ATOM 514 C CA . ASP A 1 61 ? 30.100 50.108 43.474 1.00 9.21 61 ASP A CA 1
ATOM 515 C C . ASP A 1 61 ? 31.452 50.025 42.764 1.00 9.65 61 ASP A C 1
ATOM 516 O O . ASP A 1 61 ? 31.772 50.823 41.892 1.00 10.74 61 ASP A O 1
ATOM 521 N N . GLY A 1 62 ? 32.233 49.026 43.125 1.00 10.36 62 GLY A N 1
ATOM 522 C CA . GLY A 1 62 ? 33.532 48.801 42.494 1.00 11.69 62 GLY A CA 1
ATOM 523 C C . GLY A 1 62 ? 34.607 49.785 42.905 1.00 11.36 62 GLY A C 1
ATOM 524 O O . GLY A 1 62 ? 35.713 49.740 42.333 1.00 14.16 62 GLY A O 1
ATOM 525 N N . ASN A 1 63 ? 34.322 50.667 43.830 1.00 10.48 63 ASN A N 1
ATOM 526 C CA . ASN A 1 63 ? 35.297 51.693 44.231 1.00 9.68 63 ASN A CA 1
ATOM 527 C C . ASN A 1 63 ? 35.876 51.281 45.556 1.00 9.04 63 ASN A C 1
ATOM 528 O O . ASN A 1 63 ? 35.178 51.274 46.566 1.00 9.87 63 ASN A O 1
ATOM 533 N N . PRO A 1 64 ? 37.147 50.858 45.607 1.00 9.85 64 PRO A N 1
ATOM 534 C CA . PRO A 1 64 ? 37.610 50.210 46.846 1.00 12.30 64 PRO A CA 1
ATOM 535 C C . PRO A 1 64 ? 37.581 51.084 48.087 1.00 8.78 64 PRO A C 1
ATOM 536 O O . PRO A 1 64 ? 37.464 50.511 49.153 1.00 9.17 64 PRO A O 1
ATOM 540 N N . VAL A 1 65 ? 37.653 52.397 47.963 1.00 8.30 65 VAL A N 1
ATOM 541 C CA . VAL A 1 65 ? 37.664 53.199 49.198 1.00 8.33 65 VAL A CA 1
ATOM 542 C C . VAL A 1 65 ? 36.316 53.147 49.893 1.00 8.15 65 VAL A C 1
ATOM 543 O O . VAL A 1 65 ? 36.251 53.547 51.058 1.00 8.53 65 VAL A O 1
ATOM 547 N N . PHE A 1 66 ? 35.268 52.670 49.225 1.00 7.94 66 PHE A N 1
ATOM 548 C CA . PHE A 1 66 ? 33.954 52.534 49.874 1.00 8.78 66 PHE A CA 1
ATOM 549 C C . PHE A 1 66 ? 33.797 51.188 50.560 1.00 8.41 66 PHE A C 1
ATOM 550 O O . PHE A 1 66 ? 32.760 50.989 51.204 1.00 9.04 66 PHE A O 1
ATOM 558 N N . GLY A 1 67 ? 34.771 50.302 50.483 1.00 8.81 67 GLY A N 1
ATOM 559 C CA . GLY A 1 67 ? 34.754 49.086 51.285 1.00 9.15 67 GLY A CA 1
ATOM 560 C C . GLY A 1 67 ? 33.837 48.022 50.729 1.00 8.49 67 GLY A C 1
ATOM 561 O O . GLY A 1 67 ? 33.320 48.092 49.613 1.00 9.30 67 GLY A O 1
ATOM 562 N N . GLU A 1 68 ? 33.624 47.004 51.552 1.00 9.36 68 GLU A N 1
ATOM 563 C CA A GLU A 1 68 ? 32.983 45.732 51.185 0.60 11.02 68 GLU A CA 1
ATOM 564 C CA B GLU A 1 68 ? 33.040 45.756 51.045 0.40 9.94 68 GLU A CA 1
ATOM 565 C C . GLU A 1 68 ? 31.608 45.996 50.551 1.00 9.67 68 GLU A C 1
ATOM 566 O O . GLU A 1 68 ? 30.765 46.720 51.141 1.00 9.34 68 GLU A O 1
ATOM 577 N N . GLU A 1 69 ? 31.324 45.274 49.489 1.00 10.97 69 GLU A N 1
ATOM 578 C CA . GLU A 1 69 ? 29.978 45.177 48.922 1.00 11.43 69 GLU A CA 1
ATOM 579 C C . GLU A 1 69 ? 29.012 44.705 50.024 1.00 9.86 69 GLU A C 1
ATOM 580 O O . GLU A 1 69 ? 29.355 43.833 50.781 1.00 10.43 69 GLU A O 1
ATOM 586 N N . CYS A 1 70 ? 27.856 45.316 50.073 1.00 9.51 70 CYS A N 1
ATOM 587 C CA A CYS A 1 70 ? 26.771 44.949 50.989 0.50 8.92 70 CYS A CA 1
ATOM 588 C CA B CYS A 1 70 ? 26.782 44.931 50.995 0.50 8.76 70 CYS A CA 1
ATOM 589 C C . CYS A 1 70 ? 27.078 45.288 52.447 1.00 8.40 70 CYS A C 1
ATOM 590 O O . CYS A 1 70 ? 26.251 45.042 53.318 1.00 8.72 70 CYS A O 1
ATOM 595 N N . GLY A 1 71 ? 28.232 45.890 52.741 1.00 9.59 71 GLY A N 1
ATOM 596 C CA . GLY A 1 71 ? 28.517 46.201 54.146 1.00 9.95 71 GLY A CA 1
ATOM 597 C C . GLY A 1 71 ? 28.494 44.962 54.999 1.00 9.64 71 GLY A C 1
ATOM 598 O O . GLY A 1 71 ? 29.090 43.932 54.657 1.00 10.93 71 GLY A O 1
ATOM 599 N N . PHE A 1 72 ? 27.801 45.061 56.129 1.00 8.80 72 PHE A N 1
ATOM 600 C CA . PHE A 1 72 ? 27.683 43.981 57.124 1.00 9.01 72 PHE A CA 1
ATOM 601 C C . PHE A 1 72 ? 26.544 43.036 56.776 1.00 8.33 72 PHE A C 1
ATOM 602 O O . PHE A 1 72 ? 26.392 42.028 57.465 1.00 9.24 72 PHE A O 1
ATOM 610 N N . THR A 1 73 ? 25.732 43.384 55.788 1.00 8.35 73 THR A N 1
ATOM 611 C CA . THR A 1 73 ? 24.548 42.597 55.479 1.00 8.06 73 THR A CA 1
ATOM 612 C C . THR A 1 73 ? 24.919 41.480 54.530 1.00 9.20 73 THR A C 1
ATOM 613 O O . THR A 1 73 ? 25.879 41.559 53.761 1.00 11.02 73 THR A O 1
ATOM 617 N N . ASP A 1 74 ? 24.105 40.437 54.576 1.00 9.04 74 ASP A N 1
ATOM 618 C CA . ASP A 1 74 ? 24.362 39.183 53.825 1.00 9.66 74 ASP A CA 1
ATOM 619 C C . ASP A 1 74 ? 23.412 39.048 52.654 1.00 9.35 74 ASP A C 1
ATOM 620 O O . ASP A 1 74 ? 22.230 38.745 52.839 1.00 9.24 74 ASP A O 1
ATOM 625 N N . PRO A 1 75 ? 23.887 39.199 51.416 1.00 8.98 75 PRO A N 1
ATOM 626 C CA . PRO A 1 75 ? 22.979 39.042 50.284 1.00 9.25 75 PRO A CA 1
ATOM 627 C C . PRO A 1 75 ? 22.502 37.605 50.111 1.00 9.26 75 PRO A C 1
ATOM 628 O O . PRO A 1 75 ? 21.514 37.380 49.415 1.00 9.58 75 PRO A O 1
ATOM 632 N N . LYS A 1 76 ? 23.221 36.653 50.700 1.00 10.22 76 LYS A N 1
ATOM 633 C CA . LYS A 1 76 ? 22.837 35.229 50.648 1.00 10.85 76 LYS A CA 1
ATOM 634 C C . LYS A 1 76 ? 22.018 34.851 51.878 1.00 12.22 76 LYS A C 1
ATOM 635 O O . LYS A 1 76 ? 21.793 33.684 52.144 1.00 14.12 76 LYS A O 1
ATOM 641 N N . GLY A 1 77 ? 21.497 35.809 52.608 1.00 11.13 77 GLY A N 1
ATOM 642 C CA . GLY A 1 77 ? 20.614 35.499 53.728 1.00 12.82 77 GLY A CA 1
ATOM 643 C C . GLY A 1 77 ? 19.251 35.026 53.274 1.00 11.10 77 GLY A C 1
ATOM 644 O O . GLY A 1 77 ? 18.898 35.008 52.068 1.00 10.97 77 GLY A O 1
ATOM 645 N N . LYS A 1 78 ? 18.442 34.677 54.243 1.00 11.27 78 LYS A N 1
ATOM 646 C CA . LYS A 1 78 ? 17.088 34.214 53.988 1.00 11.68 78 LYS A CA 1
ATOM 647 C C . LYS A 1 78 ? 16.278 35.343 53.364 1.00 10.34 78 LYS A C 1
ATOM 648 O O . LYS A 1 78 ? 16.163 36.425 53.961 1.00 10.15 78 LYS A O 1
ATOM 654 N N . PRO A 1 79 ? 15.680 35.169 52.175 1.00 9.50 79 PRO A N 1
ATOM 655 C CA . PRO A 1 79 ? 14.910 36.273 51.587 1.00 9.25 79 PRO A CA 1
ATOM 656 C C . PRO A 1 79 ? 13.735 36.696 52.476 1.00 9.50 79 PRO A C 1
ATOM 657 O O . PRO A 1 79 ? 13.043 35.876 53.055 1.00 10.86 79 PRO A O 1
ATOM 661 N N . SER A 1 80 ? 13.522 38.015 52.507 1.00 8.50 80 SER A N 1
ATOM 662 C CA . SER A 1 80 ? 12.446 38.664 53.260 1.00 8.68 80 SER A CA 1
ATOM 663 C C . SER A 1 80 ? 11.285 39.010 52.347 1.00 8.80 80 SER A C 1
ATOM 664 O O . SER A 1 80 ? 11.461 39.264 51.167 1.00 9.84 80 SER A O 1
ATOM 667 N N . GLU A 1 81 ? 10.102 39.069 52.909 1.00 9.75 81 GLU A N 1
ATOM 668 C CA . GLU A 1 81 ? 8.918 39.479 52.121 1.00 10.54 81 GLU A CA 1
ATOM 669 C C . GLU A 1 81 ? 8.909 40.986 51.932 1.00 10.08 81 GLU A C 1
ATOM 670 O O . GLU A 1 81 ? 9.199 41.734 52.859 1.00 12.32 81 GLU A O 1
ATOM 676 N N . PRO A 1 82 ? 8.599 41.483 50.720 1.00 10.76 82 PRO A N 1
ATOM 677 C CA . PRO A 1 82 ? 8.418 42.917 50.578 1.00 12.06 82 PRO A CA 1
ATOM 678 C C . PRO A 1 82 ? 7.295 43.419 51.490 1.00 10.66 82 PRO A C 1
ATOM 679 O O . PRO A 1 82 ? 6.252 42.794 51.590 1.00 11.94 82 PRO A O 1
ATOM 683 N N . PRO A 1 83 ? 7.445 44.592 52.136 1.00 10.88 83 PRO A N 1
ATOM 684 C CA . PRO A 1 83 ? 6.305 45.254 52.778 1.00 10.39 83 PRO A CA 1
ATOM 685 C C . PRO A 1 83 ? 5.138 45.400 51.812 1.00 9.48 83 PRO A C 1
ATOM 686 O O . PRO A 1 83 ? 5.321 45.568 50.622 1.00 11.15 83 PRO A O 1
ATOM 690 N N . SER A 1 84 ? 3.928 45.436 52.353 1.00 10.29 84 SER A N 1
ATOM 691 C CA . SER A 1 84 ? 2.690 45.502 51.552 1.00 9.88 84 SER A CA 1
ATOM 692 C C . SER A 1 84 ? 2.189 46.946 51.424 1.00 8.98 84 SER A C 1
ATOM 693 O O . SER A 1 84 ? 1.105 47.128 50.830 1.00 10.56 84 SER A O 1
ATOM 696 N N . ASP A 1 85 ? 2.914 47.937 51.910 1.00 8.61 85 ASP A N 1
ATOM 697 C CA . ASP A 1 85 ? 2.455 49.328 51.952 1.00 8.24 85 ASP A CA 1
ATOM 698 C C . ASP A 1 85 ? 3.376 50.271 51.203 1.00 7.95 85 ASP A C 1
ATOM 699 O O . ASP A 1 85 ? 3.344 51.470 51.469 1.00 8.36 85 ASP A O 1
ATOM 704 N N . GLY A 1 86 ? 4.191 49.773 50.279 1.00 7.79 86 GLY A N 1
ATOM 705 C CA . GLY A 1 86 ? 4.972 50.696 49.450 1.00 8.35 86 GLY A CA 1
ATOM 706 C C . GLY A 1 86 ? 5.999 51.502 50.208 1.00 8.11 86 GLY A C 1
ATOM 707 O O . GLY A 1 86 ? 6.316 52.623 49.810 1.00 8.97 86 GLY A O 1
ATOM 708 N N . THR A 1 87 ? 6.539 50.928 51.270 1.00 8.01 87 THR A N 1
ATOM 709 C CA . THR A 1 87 ? 7.548 51.577 52.086 1.00 7.80 87 THR A CA 1
ATOM 710 C C . THR A 1 87 ? 8.735 50.640 52.300 1.00 7.58 87 THR A C 1
ATOM 711 O O . THR A 1 87 ? 8.641 49.421 52.121 1.00 7.85 87 THR A O 1
ATOM 715 N N . ALA A 1 88 ? 9.827 51.236 52.765 1.00 7.13 88 ALA A N 1
ATOM 716 C CA . ALA A 1 88 ? 10.894 50.540 53.501 1.00 7.19 88 ALA A CA 1
ATOM 717 C C . ALA A 1 88 ? 11.081 51.315 54.793 1.00 7.56 88 ALA A C 1
ATOM 718 O O . ALA A 1 88 ? 10.953 52.534 54.786 1.00 9.27 88 ALA A O 1
ATOM 720 N N . THR A 1 89 ? 11.404 50.645 55.864 1.00 7.32 89 THR A N 1
ATOM 721 C CA . THR A 1 89 ? 11.520 51.309 57.162 1.00 7.43 89 THR A CA 1
ATOM 722 C C . THR A 1 89 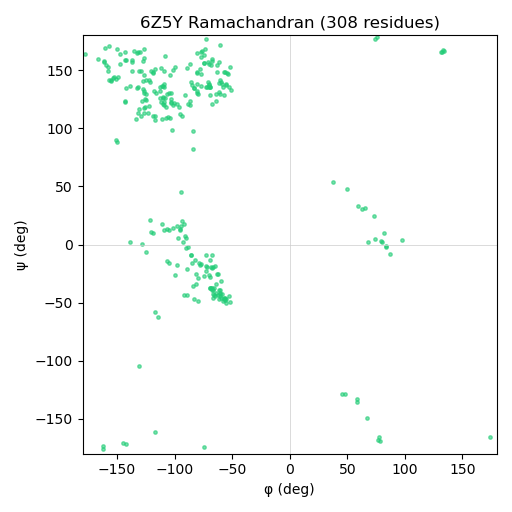? 12.950 51.218 57.663 1.00 6.78 89 THR A C 1
ATOM 723 O O . THR A 1 89 ? 13.524 50.130 57.698 1.00 7.18 89 THR A O 1
ATOM 727 N N . PHE A 1 90 ? 13.493 52.354 58.073 1.00 7.08 90 PHE A N 1
ATOM 728 C CA . PHE A 1 90 ? 14.836 52.387 58.648 1.00 7.25 90 PHE A CA 1
ATOM 729 C C . PHE A 1 90 ? 14.797 51.888 60.086 1.00 7.09 90 PHE A C 1
ATOM 730 O O . PHE A 1 90 ? 13.747 51.846 60.754 1.00 8.01 90 PHE A O 1
ATOM 738 N N . SER A 1 91 ? 15.971 51.593 60.616 1.00 7.20 91 SER A N 1
ATOM 739 C CA . SER A 1 91 ? 16.082 51.013 61.969 1.00 7.39 91 SER A CA 1
ATOM 740 C C . SER A 1 91 ? 15.921 52.088 63.041 1.00 7.79 91 SER A C 1
ATOM 741 O O . SER A 1 91 ? 15.696 51.717 64.197 1.00 8.38 91 SER A O 1
ATOM 744 N N . ARG A 1 92 ? 16.030 53.350 62.666 1.00 7.72 92 ARG A N 1
ATOM 745 C CA . ARG A 1 92 ? 16.013 54.488 63.582 1.00 7.98 92 ARG A CA 1
ATOM 746 C C . ARG A 1 92 ? 15.707 55.697 62.727 1.00 7.96 92 ARG A C 1
ATOM 747 O O . ARG A 1 92 ? 15.426 55.569 61.510 1.00 8.65 92 ARG A O 1
ATOM 755 N N . GLY A 1 93 ? 15.767 56.872 63.323 1.00 8.29 93 GLY A N 1
ATOM 756 C CA . GLY A 1 93 ? 15.703 58.107 62.555 1.00 8.75 93 GLY A CA 1
ATOM 757 C C . GLY A 1 93 ? 17.001 58.390 61.852 1.00 8.37 93 GLY A C 1
ATOM 758 O O . GLY A 1 93 ? 18.048 57.799 62.198 1.00 10.24 93 GLY A O 1
ATOM 759 N N . ILE A 1 94 ? 16.952 59.318 60.925 1.00 9.03 94 ILE A N 1
ATOM 760 C CA . ILE A 1 94 ? 18.142 59.697 60.148 1.00 9.26 94 ILE A CA 1
ATOM 761 C C . ILE A 1 94 ? 18.720 61.008 60.698 1.00 9.78 94 ILE A C 1
ATOM 762 O O . ILE A 1 94 ? 17.998 62.016 60.718 1.00 11.55 94 ILE A O 1
ATOM 767 N N . VAL A 1 95 ? 19.976 60.976 61.149 1.00 10.26 95 VAL A N 1
ATOM 768 C CA . VAL A 1 95 ? 20.572 62.134 61.851 1.00 10.95 95 VAL A CA 1
ATOM 769 C C . VAL A 1 95 ? 21.773 62.671 61.126 1.00 9.73 95 VAL A C 1
ATOM 770 O O . VAL A 1 95 ? 22.446 63.507 61.714 1.00 11.02 95 VAL A O 1
ATOM 774 N N . HIS A 1 96 ? 22.064 62.233 59.904 1.00 8.65 96 HIS A N 1
ATOM 775 C CA . HIS A 1 96 ? 23.129 62.840 59.093 1.00 9.11 96 HIS A CA 1
ATOM 776 C C . HIS A 1 96 ? 22.554 63.264 57.761 1.00 8.81 96 HIS A C 1
ATOM 777 O O . HIS A 1 96 ? 21.734 62.532 57.204 1.00 9.26 96 HIS A O 1
ATOM 784 N N . ALA A 1 97 ? 22.996 64.409 57.263 1.00 9.07 97 ALA A N 1
ATOM 785 C CA . ALA A 1 97 ? 22.651 64.864 55.914 1.00 9.74 97 ALA A CA 1
ATOM 786 C C . ALA A 1 97 ? 23.291 63.960 54.869 1.00 8.70 97 ALA A C 1
ATOM 787 O O . ALA A 1 97 ? 24.291 63.303 55.112 1.00 9.42 97 ALA A O 1
ATOM 789 N N . GLY A 1 98 ? 22.719 63.966 53.675 1.00 9.13 98 GLY A N 1
ATOM 790 C CA . GLY A 1 98 ? 23.354 63.382 52.484 1.00 8.71 98 GLY A CA 1
ATOM 791 C C . GLY A 1 98 ? 22.400 62.497 51.696 1.00 8.41 98 GLY A C 1
ATOM 792 O O . GLY A 1 98 ? 21.320 62.136 52.182 1.00 8.49 98 GLY A O 1
ATOM 793 N N . PRO A 1 99 ? 22.803 62.148 50.476 1.00 8.18 99 PRO A N 1
ATOM 794 C CA . PRO A 1 99 ? 21.916 61.433 49.574 1.00 8.20 99 PRO A CA 1
ATOM 795 C C . PRO A 1 99 ? 21.816 59.942 49.911 1.00 7.94 99 PRO A C 1
ATOM 796 O O . PRO A 1 99 ? 22.768 59.310 50.376 1.00 7.93 99 PRO A O 1
ATOM 800 N N . CYS A 1 100 ? 20.662 59.385 49.588 1.00 8.03 100 CYS A N 1
ATOM 801 C CA . CYS A 1 100 ? 20.459 57.945 49.731 1.00 7.52 100 CYS A CA 1
ATOM 802 C C . CYS A 1 100 ? 19.523 57.481 48.636 1.00 7.62 100 CYS A C 1
ATOM 803 O O . CYS A 1 100 ? 18.834 58.268 47.951 1.00 8.65 100 CYS A O 1
ATOM 806 N N . GLU A 1 101 ? 19.513 56.164 48.445 1.00 7.31 101 GLU A N 1
ATOM 807 C CA . GLU A 1 101 ? 18.726 55.565 47.379 1.00 7.31 101 GLU A CA 1
ATOM 808 C C . GLU A 1 101 ? 18.516 54.092 47.662 1.00 6.59 101 GLU A C 1
ATOM 809 O O . GLU A 1 101 ? 19.281 53.451 48.381 1.00 6.93 101 GLU A O 1
ATOM 815 N N . ILE A 1 102 ? 17.466 53.575 47.049 1.00 6.45 102 ILE A N 1
ATOM 816 C CA . ILE A 1 102 ? 17.088 52.143 47.123 1.00 6.55 102 ILE A CA 1
ATOM 817 C C . ILE A 1 102 ? 16.946 51.635 45.703 1.00 6.42 102 ILE A C 1
ATOM 818 O O . ILE A 1 102 ? 16.245 52.266 44.870 1.00 7.10 102 ILE A O 1
ATOM 823 N N . TRP A 1 103 ? 17.553 50.489 45.447 1.00 6.65 103 TRP A N 1
ATOM 824 C CA . TRP A 1 103 ? 17.465 49.760 44.177 1.00 6.62 103 TRP A CA 1
ATOM 825 C C . TRP A 1 103 ? 16.852 48.397 44.415 1.00 6.40 103 TRP A C 1
ATOM 826 O O . TRP A 1 103 ? 17.082 47.782 45.462 1.00 7.26 103 TRP A O 1
ATOM 837 N N . LEU A 1 104 ? 16.118 47.910 43.438 1.00 6.52 104 LEU A N 1
ATOM 838 C CA . LEU A 1 104 ? 15.655 46.510 43.386 1.00 7.06 104 LEU A CA 1
ATOM 839 C C . LEU A 1 104 ? 16.295 45.916 42.145 1.00 7.21 104 LEU A C 1
ATOM 840 O O . LEU A 1 104 ? 15.973 46.337 41.007 1.00 7.46 104 LEU A O 1
ATOM 845 N N . ASP A 1 105 ? 17.278 45.064 42.330 1.00 7.06 105 ASP A N 1
ATOM 846 C CA . ASP A 1 105 ? 18.202 44.701 41.242 1.00 7.08 105 ASP A CA 1
ATOM 847 C C . ASP A 1 105 ? 18.657 45.999 40.574 1.00 6.87 105 ASP A C 1
ATOM 848 O O . ASP A 1 105 ? 19.157 46.905 41.279 1.00 6.97 105 ASP A O 1
ATOM 853 N N . ASP A 1 106 ? 18.554 46.088 39.266 1.00 7.14 106 ASP A N 1
ATOM 854 C CA . ASP A 1 106 ? 19.061 47.227 38.475 1.00 7.64 106 ASP A CA 1
ATOM 855 C C . ASP A 1 106 ? 18.008 48.332 38.261 1.00 7.36 106 ASP A C 1
ATOM 856 O O . ASP A 1 106 ? 18.253 49.185 37.439 1.00 8.94 106 ASP A O 1
ATOM 861 N N . LYS A 1 107 ? 16.962 48.336 39.063 1.00 7.22 107 LYS A N 1
ATOM 862 C CA . LYS A 1 107 ? 15.943 49.404 39.009 1.00 7.90 107 LYS A CA 1
ATOM 863 C C . LYS A 1 107 ? 16.087 50.285 40.229 1.00 7.29 107 LYS A C 1
ATOM 864 O O . LYS A 1 107 ? 15.914 49.814 41.371 1.00 7.61 107 LYS A O 1
ATOM 870 N N . MET A 1 108 ? 16.374 51.538 40.041 1.00 7.49 108 MET A N 1
ATOM 871 C CA A MET A 1 108 ? 16.382 52.497 41.163 0.50 7.98 108 MET A CA 1
ATOM 872 C CA B MET A 1 108 ? 16.376 52.495 41.153 0.50 7.87 108 MET A CA 1
ATOM 873 C C . MET A 1 108 ? 14.918 52.850 41.465 1.00 8.41 108 MET A C 1
ATOM 874 O O . MET A 1 108 ? 14.219 53.377 40.586 1.00 11.08 108 MET A O 1
ATOM 883 N N . VAL A 1 109 ? 14.462 52.534 42.634 1.00 7.43 109 VAL A N 1
ATOM 884 C CA . VAL A 1 109 ? 13.059 52.730 43.025 1.00 7.47 109 VAL A CA 1
ATOM 885 C C . VAL A 1 109 ? 12.864 53.908 43.950 1.00 7.82 109 VAL A C 1
ATOM 886 O O . VAL A 1 109 ? 11.714 54.349 44.074 1.00 9.20 109 VAL A O 1
ATOM 890 N N . LEU A 1 110 ? 13.888 54.433 44.569 1.00 7.79 110 LEU A N 1
ATOM 891 C CA . LEU A 1 110 ? 13.752 55.599 45.442 1.00 7.99 110 LEU A CA 1
ATOM 892 C C . LEU A 1 110 ? 15.097 56.300 45.476 1.00 8.19 110 LEU A C 1
ATOM 893 O O . LEU A 1 110 ? 16.150 55.641 45.531 1.00 8.13 110 LEU A O 1
ATOM 898 N N . GLN A 1 111 ? 15.067 57.613 45.471 1.00 8.66 111 GLN A N 1
ATOM 899 C CA . GLN A 1 111 ? 16.287 58.434 45.531 1.00 9.19 111 GLN A CA 1
ATOM 900 C C . GLN A 1 111 ? 15.938 59.756 46.170 1.00 9.18 111 GLN A C 1
ATOM 901 O O . GLN A 1 111 ? 14.885 60.305 45.860 1.00 10.08 111 GLN A O 1
ATOM 907 N N . ASN A 1 112 ? 16.842 60.284 46.936 1.00 8.77 112 ASN A N 1
ATOM 908 C CA . ASN A 1 112 ? 16.689 61.668 47.452 1.00 9.26 112 ASN A CA 1
ATOM 909 C C . ASN A 1 112 ? 18.066 62.248 47.735 1.00 9.12 112 ASN A C 1
ATOM 910 O O . ASN A 1 112 ? 18.975 61.533 48.190 1.00 9.52 112 ASN A O 1
ATOM 915 N N . ASP A 1 113 ? 18.206 63.532 47.457 1.00 9.42 113 ASP A N 1
ATOM 916 C CA . ASP A 1 113 ? 19.498 64.205 47.672 1.00 10.21 113 ASP A CA 1
ATOM 917 C C . ASP A 1 113 ? 19.808 64.408 49.151 1.00 9.76 113 ASP A C 1
ATOM 918 O O . ASP A 1 113 ? 20.984 64.639 49.522 1.00 10.17 113 ASP A O 1
ATOM 923 N N . ASP A 1 114 ? 18.795 64.345 49.999 1.00 9.61 114 ASP A N 1
ATOM 924 C CA . ASP A 1 114 ? 19.028 64.533 51.445 1.00 9.75 114 ASP A CA 1
ATOM 925 C C . ASP A 1 114 ? 17.988 63.733 52.226 1.00 9.61 114 ASP A C 1
ATOM 926 O O . ASP A 1 114 ? 16.931 64.224 52.577 1.00 10.56 114 ASP A O 1
ATOM 931 N N . CYS A 1 115 ? 18.317 62.487 52.479 1.00 9.07 115 CYS A N 1
ATOM 932 C CA A CYS A 1 115 ? 17.368 61.598 53.139 0.90 9.26 115 CYS A CA 1
ATOM 933 C CA B CYS A 1 115 ? 17.528 61.456 53.220 0.10 9.30 115 CYS A CA 1
ATOM 934 C C . CYS A 1 115 ? 16.965 62.081 54.523 1.00 9.13 115 CYS A C 1
ATOM 935 O O . CYS A 1 115 ? 15.784 61.887 54.886 1.00 10.28 115 CYS A O 1
ATOM 940 N N . GLN A 1 116 ? 17.831 62.786 55.220 1.00 9.25 116 GLN A N 1
ATOM 941 C CA . GLN A 1 116 ? 17.517 63.339 56.550 1.00 9.59 116 GLN A CA 1
ATOM 942 C C . GLN A 1 116 ? 16.258 64.211 56.493 1.00 9.67 116 GLN A C 1
ATOM 943 O O . GLN A 1 116 ? 15.424 64.089 57.393 1.00 12.11 116 GLN A O 1
ATOM 949 N N . SER A 1 117 ? 16.170 65.102 55.518 1.00 10.38 117 SER A N 1
ATOM 950 C CA . SER A 1 117 ? 15.026 66.023 55.449 1.00 10.90 117 SER A CA 1
ATOM 951 C C . SER A 1 117 ? 13.826 65.335 54.810 1.00 11.64 117 SER A C 1
ATOM 952 O O . SER A 1 117 ? 12.713 65.718 55.100 1.00 15.08 117 SER A O 1
ATOM 955 N N . ALA A 1 118 ? 14.003 64.328 53.982 1.00 10.48 118 ALA A N 1
ATOM 956 C CA . ALA A 1 118 ? 12.883 63.740 53.223 1.00 10.60 118 ALA A CA 1
ATOM 957 C C . ALA A 1 118 ? 12.123 62.703 54.032 1.00 10.46 118 ALA A C 1
ATOM 958 O O . ALA A 1 118 ? 10.924 62.548 53.793 1.00 11.86 118 ALA A O 1
ATOM 960 N N . TYR A 1 119 ? 12.811 61.934 54.867 1.00 10.21 119 TYR A N 1
ATOM 961 C CA . TYR A 1 119 ? 12.271 60.656 55.411 1.00 10.18 119 TYR A CA 1
ATOM 962 C C . TYR A 1 119 ? 12.271 60.571 56.917 1.00 10.75 119 TYR A C 1
ATOM 963 O O . TYR A 1 119 ? 11.713 59.564 57.412 1.00 12.88 119 TYR A O 1
ATOM 972 N N . GLY A 1 120 ? 12.838 61.538 57.571 1.00 12.26 120 GLY A N 1
ATOM 973 C CA . GLY A 1 120 ? 12.709 61.556 59.028 1.00 12.84 120 GLY A CA 1
ATOM 974 C C . GLY A 1 120 ? 12.550 62.958 59.545 1.00 12.51 120 GLY A C 1
ATOM 975 O O . GLY A 1 120 ? 12.380 63.882 58.743 1.00 13.96 120 GLY A O 1
ATOM 976 N N . ASP A 1 121 ? 12.605 63.105 60.869 1.00 14.61 121 ASP A N 1
ATOM 977 C CA . ASP A 1 121 ? 12.457 64.443 61.525 1.00 13.89 121 ASP A CA 1
ATOM 978 C C . ASP A 1 121 ? 13.824 64.927 62.049 1.00 15.37 121 ASP A C 1
ATOM 979 O O . ASP A 1 121 ? 13.831 65.922 62.784 1.00 18.39 121 ASP A O 1
ATOM 984 N N . GLY A 1 122 ? 14.939 64.319 61.669 1.00 15.63 122 GLY A N 1
ATOM 985 C CA . GLY A 1 122 ? 16.298 64.735 62.060 1.00 16.48 122 GLY A CA 1
ATOM 986 C C . GLY A 1 122 ? 16.716 64.199 63.420 1.00 16.53 122 GLY A C 1
ATOM 987 O O . GLY A 1 122 ? 17.925 64.372 63.768 1.00 17.30 122 GLY A O 1
ATOM 988 N N . THR A 1 123 ? 15.807 63.476 64.096 1.00 14.62 123 THR A N 1
ATOM 989 C CA . THR A 1 123 ? 16.029 62.830 65.402 1.00 14.46 123 THR A CA 1
ATOM 990 C C . THR A 1 123 ? 16.216 61.345 65.175 1.00 12.27 123 THR A C 1
ATOM 991 O O . THR A 1 123 ? 15.534 60.782 64.273 1.00 12.71 123 THR A O 1
ATOM 995 N N . GLN A 1 124 ? 17.054 60.710 65.988 1.00 12.61 124 GLN A N 1
ATOM 996 C CA . GLN A 1 124 ? 17.201 59.247 65.894 1.00 12.06 124 GLN A CA 1
ATOM 997 C C . GLN A 1 124 ? 15.965 58.575 66.468 1.00 10.23 124 GLN A C 1
ATOM 998 O O . GLN A 1 124 ? 15.728 57.415 66.140 1.00 9.44 124 GLN A O 1
ATOM 1004 N N . GLN A 1 125 ? 15.206 59.244 67.327 1.00 10.29 125 GLN A N 1
ATOM 1005 C CA . GLN A 1 125 ? 14.063 58.660 68.062 1.00 9.24 125 GLN A CA 1
ATOM 1006 C C . GLN A 1 125 ? 12.912 58.346 67.108 1.00 9.93 125 GLN A C 1
ATOM 1007 O O . GLN A 1 125 ? 12.212 57.357 67.324 1.00 11.58 125 GLN A O 1
ATOM 1013 N N . THR A 1 126 ? 12.695 59.186 66.118 1.00 10.33 126 THR A N 1
ATOM 1014 C CA . THR A 1 126 ? 11.546 58.997 65.189 1.00 10.19 126 THR A CA 1
ATOM 1015 C C . THR A 1 126 ? 11.974 58.098 64.038 1.00 9.30 126 THR A C 1
ATOM 1016 O O . THR A 1 126 ? 12.891 58.456 63.317 1.00 10.15 126 THR A O 1
ATOM 1020 N N . ILE A 1 127 ? 11.315 56.977 63.850 1.00 9.30 127 ILE A N 1
ATOM 1021 C CA . ILE A 1 127 ? 11.720 56.042 62.797 1.00 8.93 127 ILE A CA 1
ATOM 1022 C C . ILE A 1 127 ? 11.556 56.684 61.420 1.00 8.98 127 ILE A C 1
ATOM 1023 O O . ILE A 1 127 ? 10.506 57.225 61.124 1.00 10.01 127 ILE A O 1
ATOM 1028 N N . ALA A 1 128 ? 12.596 56.613 60.605 1.00 8.64 128 ALA A N 1
ATOM 1029 C CA . ALA A 1 128 ? 12.522 57.090 59.221 1.00 8.94 128 ALA A CA 1
ATOM 1030 C C . ALA A 1 128 ? 11.848 56.044 58.340 1.00 7.94 128 ALA A C 1
ATOM 1031 O O . ALA A 1 128 ? 12.147 54.871 58.446 1.00 8.16 128 ALA A O 1
ATOM 1033 N N . VAL A 1 129 ? 10.988 56.511 57.473 1.00 9.06 129 VAL A N 1
ATOM 1034 C CA . VAL A 1 129 ? 10.230 55.655 56.549 1.00 8.33 129 VAL A CA 1
ATOM 1035 C C . VAL A 1 129 ? 10.496 56.170 55.154 1.00 8.27 129 VAL A C 1
ATOM 1036 O O . VAL A 1 129 ? 10.273 57.338 54.849 1.00 9.22 129 VAL A O 1
ATOM 1040 N N . PHE A 1 130 ? 10.968 55.264 54.312 1.00 8.69 130 PHE A N 1
ATOM 1041 C CA . PHE A 1 130 ? 11.226 55.561 52.886 1.00 9.01 130 PHE A CA 1
ATOM 1042 C C . PHE A 1 130 ? 9.973 55.230 52.094 1.00 9.29 130 PHE A C 1
ATOM 1043 O O . PHE A 1 130 ? 9.457 54.119 52.201 1.00 9.17 130 PHE A O 1
ATOM 1051 N N . LYS A 1 131 ? 9.527 56.184 51.284 1.00 10.23 131 LYS A N 1
ATOM 1052 C CA . LYS A 1 131 ? 8.367 55.992 50.422 1.00 10.63 131 LYS A CA 1
ATOM 1053 C C . LYS A 1 131 ? 8.421 57.017 49.308 1.00 10.63 131 LYS A C 1
ATOM 1054 O O . LYS A 1 131 ? 9.026 58.076 49.439 1.00 12.11 131 LYS A O 1
ATOM 1060 N N . PRO A 1 132 ? 7.796 56.696 48.169 1.00 11.14 132 PRO A N 1
ATOM 1061 C CA . PRO A 1 132 ? 7.188 55.407 47.826 1.00 9.91 132 PRO A CA 1
ATOM 1062 C C . PRO A 1 132 ? 8.229 54.398 47.345 1.00 9.38 132 PRO A C 1
ATOM 1063 O O . PRO A 1 132 ? 9.224 54.783 46.733 1.00 9.78 132 PRO A O 1
ATOM 1067 N N . VAL A 1 133 ? 7.989 53.130 47.643 1.00 9.12 133 VAL A N 1
ATOM 1068 C CA . VAL A 1 133 ? 8.833 52.022 47.143 1.00 9.09 133 VAL A CA 1
ATOM 1069 C C . VAL A 1 133 ? 7.909 51.015 46.470 1.00 9.64 133 VAL A C 1
ATOM 1070 O O . VAL A 1 133 ? 7.111 50.367 47.145 1.00 11.64 133 VAL A O 1
ATOM 1074 N N . ASP A 1 134 ? 8.043 50.888 45.165 1.00 9.36 134 ASP A N 1
ATOM 1075 C CA . ASP A 1 134 ? 7.258 49.938 44.378 1.00 9.82 134 ASP A CA 1
ATOM 1076 C C . ASP A 1 134 ? 8.070 48.650 44.261 1.00 8.96 134 ASP A C 1
ATOM 1077 O O . ASP A 1 134 ? 9.108 48.642 43.574 1.00 10.05 134 ASP A O 1
ATOM 1082 N N . TYR A 1 135 ? 7.645 47.583 44.908 1.00 8.72 135 TYR A N 1
ATOM 1083 C CA . TYR A 1 135 ? 8.317 46.288 44.882 1.00 8.51 135 TYR A CA 1
ATOM 1084 C C . TYR A 1 135 ? 7.826 45.380 43.773 1.00 9.36 135 TYR A C 1
ATOM 1085 O O . TYR A 1 135 ? 8.239 44.204 43.709 1.00 10.03 135 TYR A O 1
ATOM 1094 N N . SER A 1 136 ? 6.974 45.863 42.873 1.00 9.41 136 SER A N 1
ATOM 1095 C CA . SER A 1 136 ? 6.335 44.952 41.909 1.00 10.05 136 SER A CA 1
ATOM 1096 C C . SER A 1 136 ? 7.312 44.207 41.015 1.00 11.70 136 SER A C 1
ATOM 1097 O O . SER A 1 136 ? 7.011 43.058 40.633 1.00 13.59 136 SER A O 1
ATOM 1100 N N . SER A 1 137 ? 8.451 44.804 40.694 1.00 10.94 137 SER A N 1
ATOM 1101 C CA . SER A 1 137 ? 9.431 44.144 39.814 1.00 12.65 137 SER A CA 1
ATOM 1102 C C . SER A 1 137 ? 10.005 42.887 40.467 1.00 13.97 137 SER A C 1
ATOM 1103 O O . SER A 1 137 ? 10.554 42.065 39.745 1.00 18.98 137 SER A O 1
ATOM 1106 N N . CYS A 1 138 ? 9.878 42.758 41.769 1.00 12.09 138 CYS A N 1
ATOM 1107 C CA A CYS A 1 138 ? 10.428 41.593 42.510 0.80 12.83 138 CYS A CA 1
ATOM 1108 C CA B CYS A 1 138 ? 10.405 41.617 42.531 0.20 12.68 138 CYS A CA 1
ATOM 1109 C C . CYS A 1 138 ? 9.544 40.355 42.352 1.00 13.60 138 CYS A C 1
ATOM 1110 O O . CYS A 1 138 ? 9.968 39.274 42.775 1.00 15.03 138 CYS A O 1
ATOM 1115 N N . ALA A 1 139 ? 8.354 40.473 41.781 1.00 16.41 139 ALA A N 1
ATOM 1116 C CA . ALA A 1 139 ? 7.520 39.282 41.489 1.00 18.41 139 ALA A CA 1
ATOM 1117 C C . ALA A 1 139 ? 8.257 38.197 40.676 1.00 15.59 139 ALA A C 1
ATOM 1118 O O . ALA A 1 139 ? 8.185 37.014 41.091 1.00 18.67 139 ALA A O 1
ATOM 1120 N N . ALA A 1 140 ? 8.998 38.603 39.628 1.00 17.05 140 ALA A N 1
ATOM 1121 C CA . ALA A 1 140 ? 9.720 37.705 38.700 1.00 18.09 140 ALA A CA 1
ATOM 1122 C C . ALA A 1 140 ? 11.067 37.350 39.324 1.00 17.22 140 ALA A C 1
ATOM 1123 O O . ALA A 1 140 ? 12.089 38.002 39.027 1.00 20.72 140 ALA A O 1
ATOM 1125 N N . GLY A 1 141 ? 11.062 36.365 40.209 1.00 16.69 141 GLY A N 1
ATOM 1126 C CA . GLY A 1 141 ? 12.326 35.779 40.657 1.00 16.80 141 GLY A CA 1
ATOM 1127 C C . GLY A 1 141 ? 12.799 36.345 41.970 1.00 15.08 141 GLY A C 1
ATOM 1128 O O . GLY A 1 141 ? 13.914 36.007 42.355 1.00 16.08 141 GLY A O 1
ATOM 1129 N N . GLY A 1 142 ? 12.029 37.225 42.614 1.00 13.36 142 GLY A N 1
ATOM 1130 C CA . GLY A 1 142 ? 12.552 37.945 43.768 1.00 12.31 142 GLY A CA 1
ATOM 1131 C C . GLY A 1 142 ? 13.445 39.046 43.283 1.00 10.91 142 GLY A C 1
ATOM 1132 O O . GLY A 1 142 ? 13.475 39.378 42.098 1.00 13.20 142 GLY A O 1
ATOM 1133 N N . CYS A 1 143 ? 14.204 39.589 44.190 1.00 10.87 143 CYS A N 1
ATOM 1134 C CA . CYS A 1 143 ? 15.109 40.698 43.819 1.00 10.93 143 CYS A CA 1
ATOM 1135 C C . CYS A 1 143 ? 16.076 40.888 44.964 1.00 9.57 143 CYS A C 1
ATOM 1136 O O . CYS A 1 143 ? 15.777 40.529 46.092 1.00 12.46 143 CYS A O 1
ATOM 1139 N N . MET A 1 144 ? 17.185 41.508 44.679 1.00 7.50 144 MET A N 1
ATOM 1140 C CA . MET A 1 144 ? 18.046 42.040 45.733 1.00 7.64 144 MET A CA 1
ATOM 1141 C C . MET A 1 144 ? 17.736 43.521 45.927 1.00 7.24 144 MET A C 1
ATOM 1142 O O . MET A 1 144 ? 17.949 44.338 45.014 1.00 7.67 144 MET A O 1
ATOM 1147 N N . LEU A 1 145 ? 17.292 43.860 47.130 1.00 6.70 145 LEU A N 1
ATOM 1148 C CA . LEU A 1 145 ? 17.193 45.284 47.505 1.00 6.51 145 LEU A CA 1
ATOM 1149 C C . LEU A 1 145 ? 18.581 45.758 47.904 1.00 6.64 145 LEU A C 1
ATOM 1150 O O . LEU A 1 145 ? 19.285 45.089 48.644 1.00 7.25 145 LEU A O 1
ATOM 1155 N N . ARG A 1 146 ? 18.985 46.897 47.357 1.00 6.16 146 ARG A N 1
ATOM 1156 C CA . ARG A 1 146 ? 20.239 47.521 47.776 1.00 6.29 146 ARG A CA 1
ATOM 1157 C C . ARG A 1 146 ? 19.966 48.938 48.213 1.00 6.72 146 ARG A C 1
ATOM 1158 O O . ARG A 1 146 ? 19.321 49.716 47.497 1.00 8.33 146 ARG A O 1
ATOM 1166 N N . PHE A 1 147 ? 20.468 49.264 49.391 1.00 6.24 147 PHE A N 1
ATOM 1167 C CA . PHE A 1 147 ? 20.405 50.622 49.970 1.00 6.42 147 PHE A CA 1
ATOM 1168 C C . PHE A 1 147 ? 21.796 51.196 49.973 1.00 6.27 147 PHE A C 1
ATOM 1169 O O . PHE A 1 147 ? 22.755 50.499 50.375 1.00 6.62 147 PHE A O 1
ATOM 1177 N N . TYR A 1 148 ? 21.899 52.447 49.587 1.00 6.53 148 TYR A N 1
ATOM 1178 C CA . TYR A 1 148 ? 23.153 53.213 49.632 1.00 6.61 148 TYR A CA 1
ATOM 1179 C C . TYR A 1 148 ? 22.855 54.549 50.279 1.00 6.69 148 TYR A C 1
ATOM 1180 O O . TYR A 1 148 ? 21.899 55.225 49.861 1.00 7.62 148 TYR A O 1
ATOM 1189 N N . TRP A 1 149 ? 23.724 54.953 51.172 1.00 6.93 149 TRP A N 1
ATOM 1190 C CA . TRP A 1 149 ? 23.584 56.257 51.841 1.00 6.88 149 TRP A CA 1
ATOM 1191 C C . TRP A 1 149 ? 24.994 56.820 52.019 1.00 6.89 149 TRP A C 1
ATOM 1192 O O . TRP A 1 149 ? 25.861 56.159 52.611 1.00 7.89 149 TRP A O 1
ATOM 1203 N N . LEU A 1 150 ? 25.211 58.002 51.468 1.00 7.82 150 LEU A N 1
ATOM 1204 C CA . LEU A 1 150 ? 26.457 58.749 51.699 1.00 7.86 150 LEU A CA 1
ATOM 1205 C C . LEU A 1 150 ? 26.155 59.836 52.704 1.00 8.23 150 LEU A C 1
ATOM 1206 O O . LEU A 1 150 ? 25.558 60.873 52.368 1.00 9.61 150 LEU A O 1
ATOM 1211 N N . ALA A 1 151 ? 26.499 59.547 53.963 1.00 7.92 151 ALA A N 1
ATOM 1212 C CA . ALA A 1 151 ? 26.264 60.502 55.044 1.00 8.52 151 ALA A CA 1
ATOM 1213 C C . ALA A 1 151 ? 27.428 61.471 55.084 1.00 8.93 151 ALA A C 1
ATOM 1214 O O . ALA A 1 151 ? 28.600 61.107 54.912 1.00 10.11 151 ALA A O 1
ATOM 1216 N N . LEU A 1 152 ? 27.091 62.728 55.256 1.00 9.19 152 LEU A N 1
ATOM 1217 C CA . LEU A 1 152 ? 28.039 63.855 55.346 1.00 9.96 152 LEU A CA 1
ATOM 1218 C C . LEU A 1 152 ? 28.011 64.319 56.801 1.00 9.95 152 LEU A C 1
ATOM 1219 O O . LEU A 1 152 ? 26.926 64.649 57.315 1.00 10.84 152 LEU A O 1
ATOM 1224 N N . GLN A 1 153 ? 29.148 64.325 57.480 1.00 10.71 153 GLN A N 1
ATOM 1225 C CA A GLN A 1 153 ? 29.127 64.701 58.922 0.70 12.51 153 GLN A CA 1
ATOM 1226 C CA B GLN A 1 153 ? 29.270 64.461 58.953 0.30 11.37 153 GLN A CA 1
ATOM 1227 C C . GLN A 1 153 ? 30.428 65.426 59.224 1.00 11.98 153 GLN A C 1
ATOM 1228 O O . GLN A 1 153 ? 31.433 65.264 58.518 1.00 14.21 153 GLN A O 1
ATOM 1239 N N . ARG A 1 154 ? 30.355 66.298 60.216 1.00 12.44 154 ARG A N 1
ATOM 1240 C CA . ARG A 1 154 ? 31.529 67.011 60.754 1.00 12.98 154 ARG A CA 1
ATOM 1241 C C . ARG A 1 154 ? 31.937 66.371 62.079 1.00 14.29 154 ARG A C 1
ATOM 1242 O O . ARG A 1 154 ? 31.111 66.258 62.993 1.00 16.64 154 ARG A O 1
ATOM 1250 N N . LEU A 1 155 ? 33.172 65.917 62.139 1.00 14.27 155 LEU A N 1
ATOM 1251 C CA . LEU A 1 155 ? 33.784 65.333 63.344 1.00 16.49 155 LEU A CA 1
ATOM 1252 C C . LEU A 1 155 ? 34.947 66.224 63.727 1.00 14.37 155 LEU A C 1
ATOM 1253 O O . LEU A 1 155 ? 35.892 66.362 62.939 1.00 16.64 155 LEU A O 1
ATOM 1258 N N . LYS A 1 156 ? 34.799 66.926 64.825 1.00 16.77 156 LYS A N 1
ATOM 1259 C CA . LYS A 1 156 ? 35.778 67.938 65.282 1.00 17.34 156 LYS A CA 1
ATOM 1260 C C . LYS A 1 156 ? 36.141 68.914 64.178 1.00 16.92 156 LYS A C 1
ATOM 1261 O O . LYS A 1 156 ? 37.336 69.230 64.035 1.00 19.20 156 LYS A O 1
ATOM 1267 N N . GLY A 1 157 ? 35.121 69.435 63.507 1.00 17.93 157 GLY A N 1
ATOM 1268 C CA . GLY A 1 157 ? 35.271 70.507 62.513 1.00 20.12 157 GLY A CA 1
ATOM 1269 C C . GLY A 1 157 ? 35.740 69.987 61.185 1.00 18.27 157 GLY A C 1
ATOM 1270 O O . GLY A 1 157 ? 35.906 70.803 60.266 1.00 23.73 157 GLY A O 1
ATOM 1271 N N . LYS A 1 158 ? 35.910 68.665 61.074 1.00 16.01 158 LYS A N 1
ATOM 1272 C CA . LYS A 1 158 ? 36.459 68.059 59.857 1.00 15.84 158 LYS A CA 1
ATOM 1273 C C . LYS A 1 158 ? 35.330 67.259 59.215 1.00 14.65 158 LYS A C 1
ATOM 1274 O O . LYS A 1 158 ? 34.791 66.360 59.826 1.00 14.24 158 LYS A O 1
ATOM 1277 N N . THR A 1 159 ? 35.023 67.586 57.981 1.00 14.50 159 THR A N 1
ATOM 1278 C CA . THR A 1 159 ? 34.011 66.850 57.225 1.00 13.89 159 THR A CA 1
ATOM 1279 C C . THR A 1 159 ? 34.528 65.450 56.900 1.00 12.43 159 THR A C 1
ATOM 1280 O O . THR A 1 159 ? 35.636 65.304 56.415 1.00 13.68 159 THR A O 1
ATOM 1284 N N . VAL A 1 160 ? 33.662 64.478 57.100 1.00 11.21 160 VAL A N 1
ATOM 1285 C CA . VAL A 1 160 ? 33.888 63.106 56.613 1.00 10.72 160 VAL A CA 1
ATOM 1286 C C . VAL A 1 160 ? 32.680 62.675 55.796 1.00 10.04 160 VAL A C 1
ATOM 1287 O O . VAL A 1 160 ? 31.590 63.242 55.890 1.00 10.10 160 VAL A O 1
ATOM 1291 N N . TRP A 1 161 ? 32.932 61.659 55.001 1.00 9.18 161 TRP A N 1
ATOM 1292 C CA . TRP A 1 161 ? 31.904 60.872 54.315 1.00 8.91 161 TRP A CA 1
ATOM 1293 C C . TRP A 1 161 ? 31.806 59.519 55.019 1.00 9.00 161 TRP A C 1
ATOM 1294 O O . TRP A 1 161 ? 32.820 58.839 55.211 1.00 10.23 161 TRP A O 1
ATOM 1305 N N . GLN A 1 162 ? 30.593 59.111 55.379 1.00 8.41 162 GLN A N 1
ATOM 1306 C CA . GLN A 1 162 ? 30.336 57.772 55.908 1.00 8.54 162 GLN A CA 1
ATOM 1307 C C . GLN A 1 162 ? 29.494 57.023 54.879 1.00 8.38 162 GLN A C 1
ATOM 1308 O O . GLN A 1 162 ? 28.494 57.539 54.398 1.00 10.43 162 GLN A O 1
ATOM 1314 N N . ALA A 1 163 ? 29.894 55.811 54.566 1.00 7.79 163 ALA A N 1
ATOM 1315 C CA . ALA A 1 163 ? 29.182 54.979 53.600 1.00 7.60 163 ALA A CA 1
ATOM 1316 C C . ALA A 1 163 ? 28.375 53.948 54.344 1.00 6.95 163 ALA A C 1
ATOM 1317 O O . ALA A 1 163 ? 28.950 53.128 55.062 1.00 8.37 163 ALA A O 1
ATOM 1319 N N . TYR A 1 164 ? 27.071 53.923 54.052 1.00 7.15 164 TYR A N 1
ATOM 1320 C CA . TYR A 1 164 ? 26.180 52.886 54.579 1.00 7.17 164 TYR A CA 1
ATOM 1321 C C . TYR A 1 164 ? 25.646 52.127 53.369 1.00 7.51 164 TYR A C 1
ATOM 1322 O O . TYR A 1 164 ? 25.160 52.731 52.404 1.00 7.89 164 TYR A O 1
ATOM 1331 N N . LYS A 1 165 ? 25.706 50.801 53.449 1.00 6.75 165 LYS A N 1
ATOM 1332 C CA . LYS A 1 165 ? 25.227 49.919 52.407 1.00 6.35 165 LYS A CA 1
ATOM 1333 C C . LYS A 1 165 ? 24.504 48.759 53.044 1.00 6.55 165 LYS A C 1
ATOM 1334 O O . LYS A 1 165 ? 25.011 48.146 53.981 1.00 6.85 165 LYS A O 1
ATOM 1340 N N . ASN A 1 166 ? 23.353 48.418 52.445 1.00 6.25 166 ASN A N 1
ATOM 1341 C CA . ASN A 1 166 ? 22.669 47.162 52.797 1.00 6.62 166 ASN A CA 1
ATOM 1342 C C . ASN A 1 166 ? 22.326 46.436 51.501 1.00 6.41 166 ASN A C 1
ATOM 1343 O O . ASN A 1 166 ? 22.008 47.065 50.482 1.00 7.25 166 ASN A O 1
ATOM 1348 N N . CYS A 1 167 ? 22.314 45.124 51.580 1.00 6.65 167 CYS A N 1
ATOM 1349 C CA . CYS A 1 167 ? 21.787 44.226 50.547 1.00 6.72 167 CYS A CA 1
ATOM 1350 C C . CYS A 1 167 ? 20.776 43.348 51.276 1.00 6.96 167 CYS A C 1
ATOM 1351 O O . CYS A 1 167 ? 21.156 42.717 52.250 1.00 8.51 167 CYS A O 1
ATOM 1354 N N . ILE A 1 168 ? 19.542 43.318 50.762 1.00 6.29 168 ILE A N 1
ATOM 1355 C CA . ILE A 1 168 ? 18.449 42.575 51.417 1.00 6.73 168 ILE A CA 1
ATOM 1356 C C . ILE A 1 168 ? 17.730 41.767 50.363 1.00 6.62 168 ILE A C 1
ATOM 1357 O O . ILE A 1 168 ? 17.034 42.326 49.514 1.00 7.07 168 ILE A O 1
ATOM 1362 N N . PRO A 1 169 ? 17.901 40.432 50.365 1.00 7.16 169 PRO A N 1
ATOM 1363 C CA . PRO A 1 169 ? 17.223 39.625 49.376 1.00 7.16 169 PRO A CA 1
ATOM 1364 C C . PRO A 1 169 ? 15.734 39.607 49.706 1.00 7.00 169 PRO A C 1
ATOM 1365 O O . PRO A 1 169 ? 15.362 39.432 50.883 1.00 7.61 169 PRO A O 1
ATOM 1369 N N . LEU A 1 170 ? 14.911 39.686 48.665 1.00 7.45 170 LEU A N 1
ATOM 1370 C CA . LEU A 1 170 ? 13.449 39.674 48.806 1.00 7.46 170 LEU A CA 1
ATOM 1371 C C . LEU A 1 170 ? 12.874 38.497 48.037 1.00 8.46 170 LEU A C 1
ATOM 1372 O O . LEU A 1 170 ? 13.374 38.116 46.992 1.00 9.20 170 LEU A O 1
ATOM 1377 N N . THR A 1 171 ? 11.767 38.004 48.544 1.00 9.10 171 THR A N 1
ATOM 1378 C CA . THR A 1 171 ? 11.017 36.926 47.900 1.00 10.53 171 THR A CA 1
ATOM 1379 C C . THR A 1 171 ? 10.271 37.441 46.677 1.00 10.85 171 THR A C 1
ATOM 1380 O O . THR A 1 171 ? 9.936 38.599 46.558 1.00 14.31 171 THR A O 1
ATOM 1384 N N . GLY A 1 172 ? 9.986 36.522 45.775 1.00 13.94 172 GLY A N 1
ATOM 1385 C CA . GLY A 1 172 ? 9.091 36.761 44.630 1.00 17.07 172 GLY A CA 1
ATOM 1386 C C . GLY A 1 172 ? 8.324 35.531 44.243 1.00 23.34 172 GLY A C 1
ATOM 1387 O O . GLY A 1 172 ? 8.852 34.406 44.408 1.00 31.59 172 GLY A O 1
ATOM 1388 N N . TRP A 1 173 ? 7.177 35.762 43.606 0.50 19.63 173 TRP A N 1
ATOM 1389 C CA . TRP A 1 173 ? 6.051 34.810 43.466 0.50 19.42 173 TRP A CA 1
ATOM 1390 C C . TRP A 1 173 ? 6.092 34.084 42.116 0.50 18.46 173 TRP A C 1
ATOM 1391 O O . TRP A 1 173 ? 5.407 33.063 41.982 0.50 24.04 173 TRP A O 1
ATOM 1393 N N . SER A 1 174 ? 6.832 34.595 41.134 0.50 16.13 174 SER A N 1
ATOM 1394 C CA . SER A 1 174 ? 6.843 34.098 39.733 0.50 16.69 174 SER A CA 1
ATOM 1395 C C . SER A 1 174 ? 8.278 33.789 39.298 0.50 15.68 174 SER A C 1
ATOM 1396 O O . SER A 1 174 ? 9.222 34.213 40.002 0.50 15.53 174 SER A O 1
ATOM 1399 N N . HIS A 1 175 ? 8.423 33.113 38.164 0.50 16.38 175 HIS A N 1
ATOM 1400 C CA . HIS A 1 175 ? 9.729 32.709 37.599 0.50 17.76 175 HIS A CA 1
ATOM 1401 C C . HIS A 1 175 ? 10.540 33.948 37.262 0.50 15.47 175 HIS A C 1
ATOM 1402 O O . HIS A 1 175 ? 9.979 34.977 36.904 0.50 15.50 175 HIS A O 1
ATOM 1404 N N . PRO A 1 176 ? 11.885 33.894 37.353 0.50 15.81 176 PRO A N 1
ATOM 1405 C CA . PRO A 1 176 ? 12.713 34.943 36.769 0.50 14.64 176 PRO A CA 1
ATOM 1406 C C . PRO A 1 176 ? 12.377 35.159 35.287 0.50 15.26 176 PRO A C 1
ATOM 1407 O O . PRO A 1 176 ? 12.005 34.217 34.583 0.50 16.94 176 PRO A O 1
ATOM 1411 N N . GLN A 1 177 ? 12.499 36.413 34.859 0.50 15.82 177 GLN A N 1
ATOM 1412 C CA . GLN A 1 177 ? 12.442 36.847 33.440 0.50 16.69 177 GLN A CA 1
ATOM 1413 C C . GLN A 1 177 ? 13.838 37.295 32.998 0.50 17.70 177 GLN A C 1
ATOM 1414 O O . GLN A 1 177 ? 13.958 37.300 31.790 0.50 16.17 177 GLN A O 1
ATOM 1416 N N . HIS B 1 1 ? 17.814 39.358 30.952 1.00 11.84 1 HIS B N 1
ATOM 1417 C CA . HIS B 1 1 ? 17.817 40.824 31.111 1.00 9.97 1 HIS B CA 1
ATOM 1418 C C . HIS B 1 1 ? 19.146 41.314 31.658 1.00 9.03 1 HIS B C 1
ATOM 1419 O O . HIS B 1 1 ? 19.881 40.573 32.291 1.00 10.00 1 HIS B O 1
ATOM 1426 N N . GLY B 1 2 ? 19.409 42.581 31.411 1.00 9.02 2 GLY B N 1
ATOM 1427 C CA . GLY B 1 2 ? 20.560 43.250 31.971 1.00 8.77 2 GLY B CA 1
ATOM 1428 C C . GLY B 1 2 ? 21.313 44.033 30.925 1.00 8.46 2 GLY B C 1
ATOM 1429 O O . GLY B 1 2 ? 21.116 43.840 29.704 1.00 9.28 2 GLY B O 1
ATOM 1430 N N . TYR B 1 3 ? 22.191 44.895 31.421 1.00 8.10 3 TYR B N 1
ATOM 1431 C CA . TYR B 1 3 ? 23.068 45.722 30.580 1.00 7.89 3 TYR 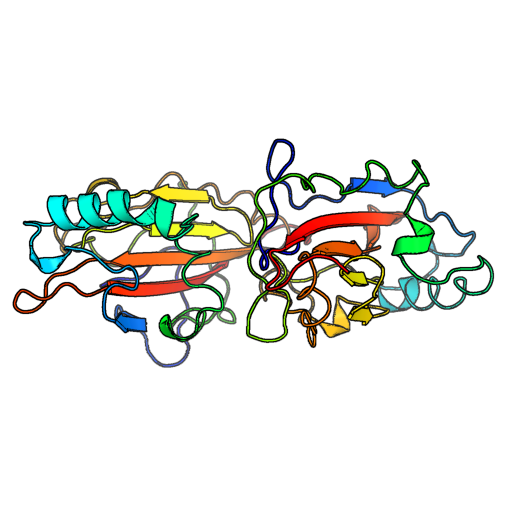B CA 1
ATOM 1432 C C . TYR B 1 3 ? 24.401 45.825 31.280 1.00 8.12 3 TYR B C 1
ATOM 1433 O O . TYR B 1 3 ? 24.468 45.673 32.523 1.00 8.31 3 TYR B O 1
ATOM 1442 N N . ILE B 1 4 ? 25.436 46.143 30.532 1.00 7.78 4 ILE B N 1
ATOM 1443 C CA A ILE B 1 4 ? 26.711 46.484 31.197 0.50 7.86 4 ILE B CA 1
ATOM 1444 C CA B ILE B 1 4 ? 26.729 46.511 31.161 0.50 7.95 4 ILE B CA 1
ATOM 1445 C C . ILE B 1 4 ? 26.519 47.818 31.917 1.00 8.03 4 ILE B C 1
ATOM 1446 O O . ILE B 1 4 ? 26.122 48.820 31.318 1.00 8.65 4 ILE B O 1
ATOM 1455 N N . ALA B 1 5 ? 26.770 47.804 33.226 1.00 8.51 5 ALA B N 1
ATOM 1456 C CA . ALA B 1 5 ? 26.532 48.970 34.099 1.00 8.82 5 ALA B CA 1
ATOM 1457 C C . ALA B 1 5 ? 27.786 49.735 34.402 1.00 9.00 5 ALA B C 1
ATOM 1458 O O . ALA B 1 5 ? 27.690 50.932 34.681 1.00 9.88 5 ALA B O 1
ATOM 1460 N N A LYS B 1 6 ? 28.930 49.072 34.351 0.50 9.44 6 LYS B N 1
ATOM 1461 N N B LYS B 1 6 ? 28.942 49.084 34.420 0.50 9.45 6 LYS B N 1
ATOM 1462 C CA A LYS B 1 6 ? 30.250 49.684 34.568 0.50 9.56 6 LYS B CA 1
ATOM 1463 C CA B LYS B 1 6 ? 30.244 49.767 34.561 0.50 9.83 6 LYS B CA 1
ATOM 1464 C C A LYS B 1 6 ? 31.168 49.091 33.518 0.50 8.98 6 LYS B C 1
ATOM 1465 C C B LYS B 1 6 ? 31.186 49.129 33.557 0.50 8.93 6 LYS B C 1
ATOM 1466 O O A LYS B 1 6 ? 31.329 47.871 33.476 0.50 10.14 6 LYS B O 1
ATOM 1467 O O B LYS B 1 6 ? 31.427 47.927 33.630 0.50 10.61 6 LYS B O 1
ATOM 1478 N N . PRO B 1 7 ? 31.710 49.870 32.566 1.00 8.69 7 PRO B N 1
ATOM 1479 C CA . PRO B 1 7 ? 31.520 51.314 32.413 1.00 9.19 7 PRO B CA 1
ATOM 1480 C C . PRO B 1 7 ? 30.044 51.662 32.132 1.00 9.21 7 PRO B C 1
ATOM 1481 O O . PRO B 1 7 ? 29.280 50.854 31.605 1.00 9.32 7 PRO B O 1
ATOM 1485 N N . ALA B 1 8 ? 29.671 52.883 32.466 1.00 9.38 8 ALA B N 1
ATOM 1486 C CA . ALA B 1 8 ? 28.238 53.255 32.459 1.00 10.06 8 ALA B CA 1
ATOM 1487 C C . ALA B 1 8 ? 27.749 53.572 31.058 1.00 9.52 8 ALA B C 1
ATOM 1488 O O . ALA B 1 8 ? 28.346 54.398 30.367 1.00 9.35 8 ALA B O 1
ATOM 1490 N N . PRO B 1 9 ? 26.615 52.984 30.639 1.00 9.65 9 PRO B N 1
ATOM 1491 C CA . PRO B 1 9 ? 26.005 53.338 29.368 1.00 9.36 9 PRO B CA 1
ATOM 1492 C C . PRO B 1 9 ? 25.202 54.619 29.481 1.00 9.73 9 PRO B C 1
ATOM 1493 O O . PRO B 1 9 ? 24.879 55.082 30.579 1.00 11.42 9 PRO B O 1
ATOM 1497 N N . SER B 1 10 ? 24.896 55.148 28.331 1.00 9.60 10 SER B N 1
ATOM 1498 C CA . SER B 1 10 ? 23.924 56.234 28.140 1.00 10.76 10 SER B CA 1
ATOM 1499 C C . SER B 1 10 ? 22.733 55.669 27.397 1.00 10.36 10 SER B C 1
ATOM 1500 O O . SER B 1 10 ? 22.882 54.713 26.657 1.00 10.37 10 SER B O 1
ATOM 1503 N N . TRP B 1 11 ? 21.560 56.234 27.596 1.00 11.45 11 TRP B N 1
ATOM 1504 C CA . TRP B 1 11 ? 20.327 55.725 26.983 1.00 10.73 11 TRP B CA 1
ATOM 1505 C C . TRP B 1 11 ? 19.849 56.689 25.918 1.00 11.68 11 TRP B C 1
ATOM 1506 O O . TRP B 1 11 ? 19.806 57.914 26.122 1.00 13.62 11 TRP B O 1
ATOM 1517 N N . LYS B 1 12 ? 19.456 56.138 24.787 1.00 11.98 12 LYS B N 1
ATOM 1518 C CA . LYS B 1 12 ? 18.967 56.996 23.696 1.00 14.06 12 LYS B CA 1
ATOM 1519 C C . LYS B 1 12 ? 17.773 57.768 24.191 1.00 14.56 12 LYS B C 1
ATOM 1520 O O . LYS B 1 12 ? 17.665 58.989 23.886 1.00 16.69 12 LYS B O 1
ATOM 1526 N N . ALA B 1 13 ? 16.869 57.063 24.851 1.00 14.35 13 ALA B N 1
ATOM 1527 C CA . ALA B 1 13 ? 15.667 57.674 25.443 1.00 16.48 13 ALA B CA 1
ATOM 1528 C C . ALA B 1 13 ? 15.573 57.165 26.880 1.00 16.30 13 ALA B C 1
ATOM 1529 O O . ALA B 1 13 ? 16.391 57.612 27.712 1.00 20.95 13 ALA B O 1
ATOM 1531 N N . SER B 1 14 ? 14.670 56.225 27.149 1.00 17.98 14 SER B N 1
ATOM 1532 C CA A SER B 1 14 ? 14.554 55.733 28.541 0.40 18.66 14 SER B CA 1
ATOM 1533 C CA B SER B 1 14 ? 14.439 55.610 28.489 0.60 18.78 14 SER B CA 1
ATOM 1534 C C . SER B 1 14 ? 15.523 54.571 28.813 1.00 15.19 14 SER B C 1
ATOM 1535 O O . SER B 1 14 ? 15.963 53.850 27.906 1.00 14.56 14 SER B O 1
ATOM 1540 N N . LYS B 1 15 ? 15.829 54.408 30.071 1.00 14.90 15 LYS B N 1
ATOM 1541 C CA . LYS B 1 15 ? 16.630 53.265 30.525 1.00 12.85 15 LYS B CA 1
ATOM 1542 C C . LYS B 1 15 ? 15.781 51.998 30.436 1.00 12.92 15 LYS B C 1
ATOM 1543 O O . LYS B 1 15 ? 14.640 52.010 30.868 1.00 14.86 15 LYS B O 1
ATOM 1549 N N . THR B 1 16 ? 16.359 50.917 29.911 1.00 12.62 16 THR B N 1
ATOM 1550 C CA . THR B 1 16 ? 15.725 49.589 29.945 1.00 12.76 16 THR B CA 1
ATOM 1551 C C . THR B 1 16 ? 16.793 48.528 30.010 1.00 11.09 16 THR B C 1
ATOM 1552 O O . THR B 1 16 ? 17.799 48.660 29.303 1.00 11.74 16 THR B O 1
ATOM 1556 N N . ASN B 1 17 ? 16.500 47.472 30.728 1.00 11.06 17 ASN B N 1
ATOM 1557 C CA . ASN B 1 17 ? 17.390 46.292 30.734 1.00 11.12 17 ASN B CA 1
ATOM 1558 C C . ASN B 1 17 ? 16.872 45.232 29.778 1.00 10.48 17 ASN B C 1
ATOM 1559 O O . ASN B 1 17 ? 17.405 44.095 29.768 1.00 11.84 17 ASN B O 1
ATOM 1564 N N . ASN B 1 18 ? 15.987 45.601 28.894 1.00 10.75 18 ASN B N 1
ATOM 1565 C CA A ASN B 1 18 ? 15.321 44.656 27.971 0.50 11.07 18 ASN B CA 1
ATOM 1566 C CA B ASN B 1 18 ? 15.344 44.646 27.976 0.50 11.01 18 ASN B CA 1
ATOM 1567 C C . ASN B 1 18 ? 16.225 44.235 26.813 1.00 10.66 18 ASN B C 1
ATOM 1568 O O . ASN B 1 18 ? 17.148 44.964 26.401 1.00 9.67 18 ASN B O 1
ATOM 1577 N N . TRP B 1 19 ? 15.904 43.099 26.252 1.00 10.71 19 TRP B N 1
ATOM 1578 C CA . TRP B 1 19 ? 16.402 42.714 24.938 1.00 9.91 19 TRP B CA 1
ATOM 1579 C C . TRP B 1 19 ? 15.940 43.695 23.866 1.00 10.45 19 TRP B C 1
ATOM 1580 O O . TRP B 1 19 ? 14.945 44.424 24.022 1.00 11.18 19 TRP B O 1
ATOM 1591 N N . VAL B 1 20 ? 16.694 43.710 22.785 1.00 10.15 20 VAL B N 1
ATOM 1592 C CA . VAL B 1 20 ? 16.391 44.544 21.605 1.00 9.83 20 VAL B CA 1
ATOM 1593 C C . VAL B 1 20 ? 15.311 43.863 20.769 1.00 10.81 20 VAL B C 1
ATOM 1594 O O . VAL B 1 20 ? 14.372 44.508 20.335 1.00 12.45 20 VAL B O 1
ATOM 1598 N N . VAL B 1 21 ? 15.484 42.590 20.496 1.00 10.04 21 VAL B N 1
ATOM 1599 C CA . VAL B 1 21 ? 14.461 41.737 19.832 1.00 11.33 21 VAL B CA 1
ATOM 1600 C C . VAL B 1 21 ? 14.408 40.393 20.550 1.00 10.89 21 VAL B C 1
ATOM 1601 O O . VAL B 1 21 ? 15.364 39.963 21.202 1.00 11.34 21 VAL B O 1
ATOM 1605 N N . GLU B 1 22 ? 13.261 39.765 20.372 1.00 11.85 22 GLU B N 1
ATOM 1606 C CA . GLU B 1 22 ? 12.993 38.405 20.829 1.00 12.57 22 GLU B CA 1
ATOM 1607 C C . GLU B 1 22 ? 12.388 37.710 19.630 1.00 13.48 22 GLU B C 1
ATOM 1608 O O . GLU B 1 22 ? 11.320 38.110 19.170 1.00 14.96 22 GLU B O 1
ATOM 1614 N N . ILE B 1 23 ? 13.104 36.747 19.082 1.00 12.68 23 ILE B N 1
ATOM 1615 C CA . ILE B 1 23 ? 12.797 36.130 17.769 1.00 14.48 23 ILE B CA 1
ATOM 1616 C C . ILE B 1 23 ? 12.848 34.596 17.884 1.00 15.20 23 ILE B C 1
ATOM 1617 O O . ILE B 1 23 ? 13.403 34.048 18.829 1.00 15.01 23 ILE B O 1
ATOM 1622 N N . GLU B 1 24 ? 12.317 33.913 16.874 1.00 16.30 24 GLU B N 1
ATOM 1623 C CA . GLU B 1 24 ? 12.516 32.456 16.773 1.00 17.88 24 GLU B CA 1
ATOM 1624 C C . GLU B 1 24 ? 13.972 32.184 16.455 1.00 18.19 24 GLU B C 1
ATOM 1625 O O . GLU B 1 24 ? 14.651 33.005 15.862 1.00 17.91 24 GLU B O 1
ATOM 1631 N N . PRO B 1 25 ? 14.493 31.002 16.809 1.00 17.65 25 PRO B N 1
ATOM 1632 C CA . PRO B 1 25 ? 15.844 30.624 16.417 1.00 19.56 25 PRO B CA 1
ATOM 1633 C C . PRO B 1 25 ? 16.059 30.806 14.911 1.00 18.75 25 PRO B C 1
ATOM 1634 O O . PRO B 1 25 ? 15.219 30.374 14.158 1.00 17.96 25 PRO B O 1
ATOM 1638 N N . GLN B 1 26 ? 17.159 31.423 14.492 1.00 18.89 26 GLN B N 1
ATOM 1639 C CA . GLN B 1 26 ? 17.408 31.690 13.052 1.00 19.33 26 GLN B CA 1
ATOM 1640 C C . GLN B 1 26 ? 18.062 30.470 12.380 1.00 20.63 26 GLN B C 1
ATOM 1641 O O . GLN B 1 26 ? 18.183 30.492 11.152 1.00 22.20 26 GLN B O 1
ATOM 1647 N N . TRP B 1 27 ? 18.481 29.467 13.164 1.00 20.45 27 TRP B N 1
ATOM 1648 C CA . TRP B 1 27 ? 19.137 28.233 12.658 1.00 20.29 27 TRP B CA 1
ATOM 1649 C C . TRP B 1 27 ? 18.185 27.056 12.813 1.00 22.32 27 TRP B C 1
ATOM 1650 O O . TRP B 1 27 ? 17.492 26.986 13.874 1.00 20.87 27 TRP B O 1
ATOM 1661 N N . LYS B 1 28 ? 18.132 26.197 11.790 1.00 21.59 28 LYS B N 1
ATOM 1662 C CA . LYS B 1 28 ? 17.164 25.080 11.740 1.00 23.59 28 LYS B CA 1
ATOM 1663 C C . LYS B 1 28 ? 17.736 23.995 12.631 1.00 19.32 28 LYS B C 1
ATOM 1664 O O . LYS B 1 28 ? 18.906 23.597 12.414 1.00 22.25 28 LYS B O 1
ATOM 1666 N N A GLY B 1 29 ? 16.917 23.700 13.661 0.50 21.49 29 GLY B N 1
ATOM 1667 N N B GLY B 1 29 ? 17.014 23.413 13.575 0.50 23.16 29 GLY B N 1
ATOM 1668 C CA A GLY B 1 29 ? 17.173 22.758 14.770 0.50 22.42 29 GLY B CA 1
ATOM 1669 C CA B GLY B 1 29 ? 17.565 22.287 14.363 0.50 19.64 29 GLY B CA 1
ATOM 1670 C C A GLY B 1 29 ? 15.939 22.226 15.514 0.50 18.64 29 GLY B C 1
ATOM 1671 C C B GLY B 1 29 ? 16.632 21.985 15.519 0.50 15.76 29 GLY B C 1
ATOM 1672 O O A GLY B 1 29 ? 14.783 22.739 15.365 0.50 18.87 29 GLY B O 1
ATOM 1673 O O B GLY B 1 29 ? 15.541 22.550 15.500 0.50 17.37 29 GLY B O 1
ATOM 1674 N N A GLY B 1 30 ? 16.210 21.190 16.309 0.50 20.22 30 GLY B N 1
ATOM 1675 N N B GLY B 1 30 ? 17.043 21.225 16.533 0.50 18.18 30 GLY B N 1
ATOM 1676 C CA A GLY B 1 30 ? 15.430 20.722 17.467 0.50 22.38 30 GLY B CA 1
ATOM 1677 C CA B GLY B 1 30 ? 16.083 20.662 17.518 0.50 18.10 30 GLY B CA 1
ATOM 1678 C C A GLY B 1 30 ? 15.837 21.503 18.705 0.50 22.2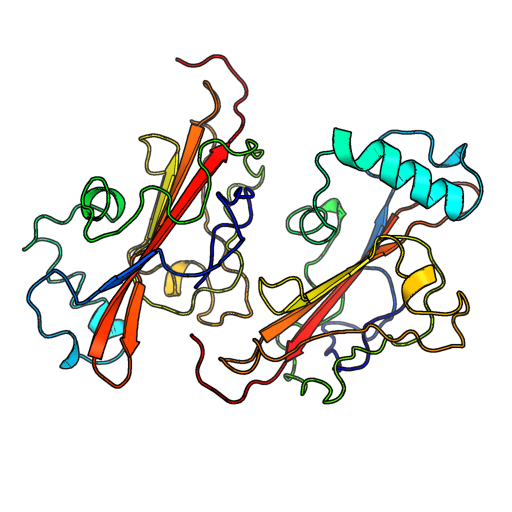6 30 GLY B C 1
ATOM 1679 C C B GLY B 1 30 ? 15.807 21.471 18.803 0.50 20.69 30 GLY B C 1
ATOM 1680 O O A GLY B 1 30 ? 16.625 21.002 19.540 0.50 21.23 30 GLY B O 1
ATOM 1681 O O B GLY B 1 30 ? 15.811 20.837 19.877 0.50 21.47 30 GLY B O 1
ATOM 1682 N N . TRP B 1 31 ? 15.360 22.735 18.751 1.00 20.19 31 TRP B N 1
ATOM 1683 C CA . TRP B 1 31 ? 15.399 23.640 19.933 1.00 21.05 31 TRP B CA 1
ATOM 1684 C C . TRP B 1 31 ? 14.400 23.199 21.011 1.00 20.92 31 TRP B C 1
ATOM 1685 O O . TRP B 1 31 ? 14.768 23.002 22.185 1.00 23.50 31 TRP B O 1
ATOM 1696 N N . ASP B 1 32 ? 13.142 23.033 20.644 1.00 22.16 32 ASP B N 1
ATOM 1697 C CA . ASP B 1 32 ? 12.074 22.796 21.643 1.00 22.98 32 ASP B CA 1
ATOM 1698 C C . ASP B 1 32 ? 12.179 21.358 22.179 1.00 25.69 32 ASP B C 1
ATOM 1699 O O . ASP B 1 32 ? 11.716 21.128 23.305 1.00 29.17 32 ASP B O 1
ATOM 1704 N N . GLU B 1 33 ? 12.722 20.434 21.367 1.00 26.50 33 GLU B N 1
ATOM 1705 C CA . GLU B 1 33 ? 12.821 18.970 21.643 1.00 24.60 33 GLU B CA 1
ATOM 1706 C C . GLU B 1 33 ? 13.688 18.796 22.870 1.00 22.68 33 GLU B C 1
ATOM 1707 O O . GLU B 1 33 ? 13.481 17.871 23.693 1.00 24.07 33 GLU B O 1
ATOM 1713 N N . SER B 1 34 ? 14.751 19.583 22.802 1.00 20.86 34 SER B N 1
ATOM 1714 C CA . SER B 1 34 ? 15.906 19.551 23.712 1.00 19.78 34 SER B CA 1
ATOM 1715 C C . SER B 1 34 ? 15.537 19.837 25.145 1.00 18.21 34 SER B C 1
ATOM 1716 O O . SER B 1 34 ? 14.394 20.342 25.389 1.00 21.44 34 SER B O 1
ATOM 1719 N N . LYS B 1 35 ? 16.553 19.627 26.009 1.00 19.65 35 LYS B N 1
ATOM 1720 C CA . LYS B 1 35 ? 16.355 19.630 27.466 1.00 18.58 35 LYS B CA 1
ATOM 1721 C C . LYS B 1 35 ? 17.290 20.610 28.182 1.00 14.59 35 LYS B C 1
ATOM 1722 O O . LYS B 1 35 ? 18.516 20.464 28.191 1.00 15.08 35 LYS B O 1
ATOM 1724 N N . GLY B 1 36 ? 16.658 21.572 28.829 1.00 15.54 36 GLY B N 1
ATOM 1725 C CA . GLY B 1 36 ? 17.365 22.443 29.764 1.00 14.81 36 GLY B CA 1
ATOM 1726 C C . GLY B 1 36 ? 18.218 23.477 29.048 1.00 14.65 36 GLY B C 1
ATOM 1727 O O . GLY B 1 36 ? 18.314 23.505 27.788 1.00 15.87 36 GLY B O 1
ATOM 1728 N N . ASP B 1 37 ? 18.865 24.312 29.836 1.00 13.80 37 ASP B N 1
ATOM 1729 C CA . ASP B 1 37 ? 19.840 25.265 29.276 1.00 13.88 37 ASP B CA 1
ATOM 1730 C C . ASP B 1 37 ? 20.970 24.477 28.611 1.00 13.44 37 ASP B C 1
ATOM 1731 O O . ASP B 1 37 ? 21.521 24.925 27.608 1.00 14.06 37 ASP B O 1
ATOM 1736 N N . GLU B 1 38 ? 21.399 23.370 29.215 1.00 14.35 38 GLU B N 1
ATOM 1737 C CA . GLU B 1 38 ? 22.541 22.603 28.678 1.00 15.89 38 GLU B CA 1
ATOM 1738 C C . GLU B 1 38 ? 22.163 22.155 27.272 1.00 14.94 38 GLU B C 1
ATOM 1739 O O . GLU B 1 38 ? 23.027 22.207 26.371 1.00 15.01 38 GLU B O 1
ATOM 1745 N N . GLY B 1 39 ? 20.907 21.754 27.047 1.00 14.85 39 GLY B N 1
ATOM 1746 C CA . GLY B 1 39 ? 20.408 21.318 25.732 1.00 16.71 39 GLY B CA 1
ATOM 1747 C C . GLY B 1 39 ? 20.394 22.470 24.737 1.00 16.33 39 GLY B C 1
ATOM 1748 O O . GLY B 1 39 ? 20.872 22.267 23.598 1.00 16.67 39 GLY B O 1
ATOM 1749 N N . LEU B 1 40 ? 19.883 23.650 25.143 1.00 15.31 40 LEU B N 1
ATOM 1750 C CA . LEU B 1 40 ? 19.868 24.857 24.275 1.00 15.02 40 LEU B CA 1
ATOM 1751 C C . LEU B 1 40 ? 21.311 25.161 23.85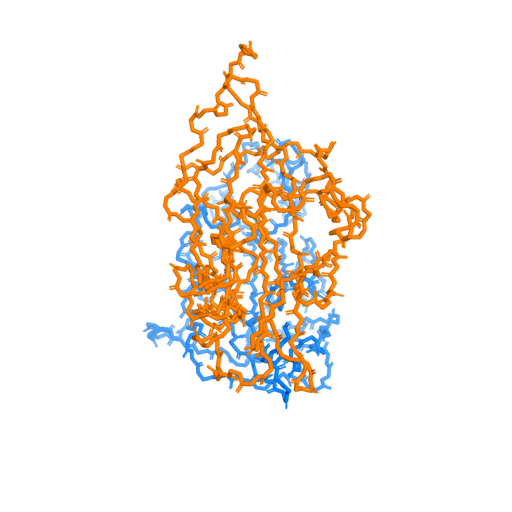3 1.00 14.07 40 LEU B C 1
ATOM 1752 O O . LEU B 1 40 ? 21.568 25.394 22.653 1.00 15.29 40 LEU B O 1
ATOM 1757 N N . LEU B 1 41 ? 22.270 25.132 24.772 1.00 14.17 41 LEU B N 1
ATOM 1758 C CA . LEU B 1 41 ? 23.675 25.426 24.440 1.00 14.12 41 LEU B CA 1
ATOM 1759 C C . LEU B 1 41 ? 24.218 24.368 23.486 1.00 15.42 41 LEU B C 1
ATOM 1760 O O . LEU B 1 41 ? 24.946 24.744 22.567 1.00 16.12 41 LEU B O 1
ATOM 1765 N N A ALA B 1 42 ? 24.262 23.109 23.884 0.50 11.33 42 ALA B N 1
ATOM 1766 N N B ALA B 1 42 ? 23.562 23.180 23.516 0.50 12.88 42 ALA B N 1
ATOM 1767 C CA A ALA B 1 42 ? 24.820 22.047 23.024 0.50 11.44 42 ALA B CA 1
ATOM 1768 C CA B ALA B 1 42 ? 23.846 22.017 22.625 0.50 14.11 42 ALA B CA 1
ATOM 1769 C C A ALA B 1 42 ? 24.274 22.142 21.593 0.50 10.24 42 ALA B C 1
ATOM 1770 C C B ALA B 1 42 ? 23.206 22.213 21.244 0.50 13.66 42 ALA B C 1
ATOM 1771 O O A ALA B 1 42 ? 25.031 21.909 20.647 0.50 11.17 42 ALA B O 1
ATOM 1772 O O B ALA B 1 42 ? 23.881 21.950 20.240 0.50 14.25 42 ALA B O 1
ATOM 1775 N N A THR B 1 43 ? 23.001 22.484 21.420 0.50 10.97 43 THR B N 1
ATOM 1776 N N B THR B 1 43 ? 21.927 22.581 21.168 0.50 13.41 43 THR B N 1
ATOM 1777 C CA A THR B 1 43 ? 22.411 22.620 20.071 0.50 10.91 43 THR B CA 1
ATOM 1778 C CA B THR B 1 43 ? 21.285 22.938 19.881 0.50 14.09 43 THR B CA 1
ATOM 1779 C C A THR B 1 43 ? 23.008 23.830 19.374 0.50 11.22 43 THR B C 1
ATOM 1780 C C B THR B 1 43 ? 22.172 24.035 19.216 0.50 14.59 43 THR B C 1
ATOM 1781 O O A THR B 1 43 ? 23.491 23.705 18.245 0.50 12.66 43 THR B O 1
ATOM 1782 O O B THR B 1 43 ? 22.375 23.864 17.986 0.50 14.03 43 THR B O 1
ATOM 1789 N N . PHE B 1 44 ? 22.818 24.996 19.974 1.00 16.26 44 PHE B N 1
ATOM 1790 C CA . PHE B 1 44 ? 23.575 26.159 19.438 1.00 15.77 44 PHE B CA 1
ATOM 1791 C C . PHE B 1 44 ? 24.985 25.729 18.969 1.00 15.52 44 PHE B C 1
ATOM 1792 O O . PHE B 1 44 ? 25.417 26.021 17.832 1.00 17.68 44 PHE B O 1
ATOM 1800 N N A LYS B 1 45 ? 25.907 25.252 19.864 0.50 14.44 45 LYS B N 1
ATOM 1801 N N B LYS B 1 45 ? 25.495 24.831 19.739 0.50 19.11 45 LYS B N 1
ATOM 1802 C CA A LYS B 1 45 ? 27.318 24.766 19.547 0.50 11.94 45 LYS B CA 1
ATOM 1803 C CA B LYS B 1 45 ? 26.751 24.259 19.296 0.50 18.03 45 LYS B CA 1
ATOM 1804 C C A LYS B 1 45 ? 27.410 23.763 18.364 0.50 10.23 45 LYS B C 1
ATOM 1805 C C B LYS B 1 45 ? 26.461 23.453 18.013 0.50 15.67 45 LYS B C 1
ATOM 1806 O O A LYS B 1 45 ? 28.325 23.883 17.491 0.50 12.05 45 LYS B O 1
ATOM 1807 O O B LYS B 1 45 ? 27.195 23.661 17.021 0.50 16.91 45 LYS B O 1
ATOM 1818 N N A GLU B 1 46 ? 26.541 22.758 18.342 0.50 11.38 46 GLU B N 1
ATOM 1819 N N B GLU B 1 46 ? 25.378 22.660 17.949 0.50 15.89 46 GLU B N 1
ATOM 1820 C CA A GLU B 1 46 ? 26.395 21.803 17.217 0.50 13.13 46 GLU B CA 1
ATOM 1821 C CA B GLU B 1 46 ? 25.144 21.705 16.815 0.50 15.65 46 GLU B CA 1
ATOM 1822 C C A GLU B 1 46 ? 26.117 22.540 15.896 0.50 12.91 46 GLU B C 1
ATOM 1823 C C B GLU B 1 46 ? 24.870 22.435 15.493 0.50 15.26 46 GLU B C 1
ATOM 1824 O O A GLU B 1 46 ? 26.757 22.173 14.872 0.50 14.76 46 GLU B O 1
ATOM 1825 O O B GLU B 1 46 ? 25.424 22.029 14.464 0.50 16.79 46 GLU B O 1
ATOM 1836 N N A LEU B 1 47 ? 25.219 23.529 15.893 0.60 12.54 47 LEU B N 1
ATOM 1837 N N B LEU B 1 47 ? 24.065 23.512 15.521 0.40 13.15 47 LEU B N 1
ATOM 1838 C CA A LEU B 1 47 ? 24.684 24.124 14.640 0.60 13.35 47 LEU B CA 1
ATOM 1839 C CA B LEU B 1 47 ? 23.563 24.243 14.328 0.40 13.45 47 LEU B CA 1
ATOM 1840 C C A LEU B 1 47 ? 25.606 25.254 14.195 0.60 13.12 47 LEU B C 1
ATOM 1841 C C B LEU B 1 47 ? 24.532 25.352 13.876 0.40 11.96 47 LEU B C 1
ATOM 1842 O O A LEU B 1 47 ? 25.515 25.638 13.010 0.60 13.51 47 LEU B O 1
ATOM 1843 O O B LEU B 1 47 ? 24.376 25.743 12.704 0.40 13.20 47 LEU B O 1
ATOM 1852 N N A ALA B 1 48 ? 26.471 25.771 15.092 0.50 11.44 48 ALA B N 1
ATOM 1853 N N B ALA B 1 48 ? 25.412 25.914 14.743 0.50 12.51 48 ALA B N 1
ATOM 1854 C CA A ALA B 1 48 ? 27.282 26.996 14.842 0.50 11.66 48 ALA B CA 1
ATOM 1855 C CA B ALA B 1 48 ? 26.307 27.062 14.438 0.50 13.55 48 ALA B CA 1
ATOM 1856 C C A ALA B 1 48 ? 28.144 26.820 13.583 0.50 11.22 48 ALA B C 1
ATOM 1857 C C B ALA B 1 48 ? 27.207 26.820 13.222 0.50 13.85 48 ALA B C 1
ATOM 1858 O O A ALA B 1 48 ? 28.062 27.628 12.659 0.50 12.16 48 ALA B O 1
ATOM 1859 O O B ALA B 1 48 ? 27.105 27.575 12.257 0.50 13.75 48 ALA B O 1
ATOM 1862 N N A PRO B 1 49 ? 28.982 25.766 13.439 0.50 14.07 49 PRO B N 1
ATOM 1863 N N B PRO B 1 49 ? 28.138 25.825 13.243 0.50 18.46 49 PRO B N 1
ATOM 1864 C CA A PRO B 1 49 ? 29.672 25.538 12.162 0.50 17.12 49 PRO B CA 1
ATOM 1865 C CA B PRO B 1 49 ? 29.299 25.842 12.352 0.50 19.94 49 PRO B CA 1
ATOM 1866 C C A PRO B 1 49 ? 28.704 25.543 10.955 0.50 19.22 49 PRO B C 1
ATOM 1867 C C B PRO B 1 49 ? 28.771 25.442 10.981 0.50 21.11 49 PRO B C 1
ATOM 1868 O O A PRO B 1 49 ? 28.932 26.255 9.971 0.50 17.76 49 PRO B O 1
ATOM 1869 O O B PRO B 1 49 ? 29.444 25.694 9.983 0.50 19.05 49 PRO B O 1
ATOM 1876 N N . LYS B 1 50 ? 27.612 24.779 11.026 1.00 22.00 50 LYS B N 1
ATOM 1877 C CA . LYS B 1 50 ? 26.704 24.528 9.885 1.00 22.57 50 LYS B CA 1
ATOM 1878 C C . LYS B 1 50 ? 26.188 25.844 9.309 1.00 20.09 50 LYS B C 1
ATOM 1879 O O . LYS B 1 50 ? 25.848 25.900 8.150 1.00 23.23 50 LYS B O 1
ATOM 1882 N N . ASN B 1 51 ? 26.133 26.867 10.146 1.00 20.05 51 ASN B N 1
ATOM 1883 C CA . ASN B 1 51 ? 25.529 28.188 9.826 1.00 19.68 51 ASN B CA 1
ATOM 1884 C C . ASN B 1 51 ? 26.610 29.264 9.678 1.00 17.22 51 ASN B C 1
ATOM 1885 O O . ASN B 1 51 ? 26.279 30.465 9.782 1.00 18.96 51 ASN B O 1
ATOM 1890 N N . ASN B 1 52 ? 27.881 28.866 9.585 1.00 17.47 52 ASN B N 1
ATOM 1891 C CA . ASN B 1 52 ? 29.004 29.788 9.318 1.00 18.73 52 ASN B CA 1
ATOM 1892 C C . ASN B 1 52 ? 29.117 30.782 10.462 1.00 16.64 52 ASN B C 1
ATOM 1893 O O . ASN B 1 52 ? 29.545 31.902 10.250 1.00 18.27 52 ASN B O 1
ATOM 1898 N N . PHE B 1 53 ? 28.751 30.354 11.654 1.00 17.44 53 PHE B N 1
ATOM 1899 C CA . PHE B 1 53 ? 28.807 31.235 12.833 1.00 16.36 53 PHE B CA 1
ATOM 1900 C C . PHE B 1 53 ? 30.262 31.470 13.181 1.00 17.12 53 PHE B C 1
ATOM 1901 O O . PHE B 1 53 ? 31.034 30.524 13.235 1.00 19.42 53 PHE B O 1
ATOM 1909 N N . LYS B 1 54 ? 30.572 32.716 13.522 1.00 16.68 54 LYS B N 1
ATOM 1910 C CA . LYS B 1 54 ? 31.913 33.082 14.012 1.00 17.60 54 LYS B CA 1
ATOM 1911 C C . LYS B 1 54 ? 31.758 33.595 15.443 1.00 16.29 54 LYS B C 1
ATOM 1912 O O . LYS B 1 54 ? 32.360 33.039 16.317 1.00 16.83 54 LYS B O 1
ATOM 1914 N N . ASP B 1 55 ? 30.960 34.622 15.648 1.00 13.81 55 ASP B N 1
ATOM 1915 C CA . ASP B 1 55 ? 30.780 35.245 16.963 1.00 13.18 55 ASP B CA 1
ATOM 1916 C C . ASP B 1 55 ? 29.460 36.029 16.911 1.00 11.67 55 ASP B C 1
ATOM 1917 O O . ASP B 1 55 ? 28.768 36.104 15.867 1.00 12.19 55 ASP B O 1
ATOM 1922 N N . VAL B 1 56 ? 29.032 36.474 18.074 1.00 10.70 56 VAL B N 1
ATOM 1923 C CA . VAL B 1 56 ? 27.691 37.089 18.182 1.00 10.53 56 VAL B CA 1
ATOM 1924 C C . VAL B 1 56 ? 27.686 38.408 17.424 1.00 9.88 56 VAL B C 1
ATOM 1925 O O . VAL B 1 56 ? 26.666 38.738 16.800 1.00 10.04 56 VAL B O 1
ATOM 1929 N N . ARG B 1 57 ? 28.773 39.175 17.494 1.00 9.56 57 ARG B N 1
ATOM 1930 C CA . ARG B 1 57 ? 28.813 40.444 16.763 1.00 8.89 57 ARG B CA 1
ATOM 1931 C C . ARG B 1 57 ? 28.554 40.212 15.271 1.00 9.21 57 ARG B C 1
ATOM 1932 O O . ARG B 1 57 ? 27.795 40.960 14.649 1.00 10.15 57 ARG B O 1
ATOM 1940 N N . SER B 1 58 ? 29.210 39.210 14.683 1.00 10.67 58 SER B N 1
ATOM 1941 C CA . SER B 1 58 ? 29.045 38.938 13.226 1.00 12.12 58 SER B CA 1
ATOM 1942 C C . SER B 1 58 ? 27.652 38.400 12.914 1.00 11.49 58 SER B C 1
ATOM 1943 O O . SER B 1 58 ? 27.115 38.623 11.802 1.00 12.41 58 SER B O 1
ATOM 1946 N N . LEU B 1 59 ? 27.036 37.729 13.880 1.00 10.96 59 LEU B N 1
ATOM 1947 C CA . LEU B 1 59 ? 25.633 37.258 13.714 1.00 11.90 59 LEU B CA 1
ATOM 1948 C C . LEU B 1 59 ? 24.680 38.452 13.645 1.00 11.03 59 LEU B C 1
ATOM 1949 O O . LEU B 1 59 ? 23.743 38.456 12.858 1.00 12.83 59 LEU B O 1
ATOM 1954 N N . MET B 1 60 ? 24.897 39.451 14.505 1.00 9.94 60 MET B N 1
ATOM 1955 C CA . MET B 1 60 ? 23.909 40.533 14.665 1.00 10.12 60 MET B CA 1
ATOM 1956 C C . MET B 1 60 ? 24.169 41.729 13.742 1.00 9.74 60 MET B C 1
ATOM 1957 O O . MET B 1 60 ? 23.225 42.322 13.258 1.00 11.02 60 MET B O 1
ATOM 1962 N N . ASP B 1 61 ? 25.425 42.157 13.609 1.00 10.13 61 ASP B N 1
ATOM 1963 C CA . ASP B 1 61 ? 25.732 43.427 12.951 1.00 10.23 61 ASP B CA 1
ATOM 1964 C C . ASP B 1 61 ? 25.183 43.465 11.514 1.00 10.56 61 ASP B C 1
ATOM 1965 O O . ASP B 1 61 ? 25.452 42.566 10.730 1.00 12.67 61 ASP B O 1
ATOM 1970 N N . GLY B 1 62 ? 24.454 44.516 11.220 1.00 10.97 62 GLY B N 1
ATOM 1971 C CA . GLY B 1 62 ? 23.971 44.764 9.855 1.00 12.37 62 GLY B CA 1
ATOM 1972 C C . GLY B 1 62 ? 22.771 43.943 9.484 1.00 13.25 62 GLY B C 1
ATOM 1973 O O . GLY B 1 62 ? 22.328 44.032 8.333 1.00 15.15 62 GLY B O 1
ATOM 1974 N N . ASN B 1 63 ? 22.249 43.154 10.401 1.00 12.65 63 ASN B N 1
ATOM 1975 C CA . ASN B 1 63 ? 21.072 42.330 10.079 1.00 13.41 63 ASN B CA 1
ATOM 1976 C C . ASN B 1 63 ? 19.875 42.867 10.842 1.00 11.81 63 ASN B C 1
ATOM 1977 O O . ASN B 1 63 ? 19.825 42.675 12.051 1.00 12.44 63 ASN B O 1
ATOM 1982 N N . PRO B 1 64 ? 18.892 43.535 10.178 1.00 12.35 64 PRO B N 1
ATOM 1983 C CA . PRO B 1 64 ? 17.804 44.193 10.908 1.00 12.19 64 PRO B CA 1
ATOM 1984 C C . PRO B 1 64 ? 16.843 43.225 11.631 1.00 11.01 64 PRO B C 1
ATOM 1985 O O . PRO B 1 64 ? 16.069 43.714 12.418 1.00 12.58 64 PRO B O 1
ATOM 1989 N N . VAL B 1 65 ? 16.979 41.946 11.370 1.00 12.36 65 VAL B N 1
ATOM 1990 C CA A VAL B 1 65 ? 16.273 40.919 12.190 0.70 12.54 65 VAL B CA 1
ATOM 1991 C CA B VAL B 1 65 ? 16.229 40.940 12.187 0.30 12.76 65 VAL B CA 1
ATOM 1992 C C . VAL B 1 65 ? 16.669 41.060 13.648 1.00 11.58 65 VAL B C 1
ATOM 1993 O O . VAL B 1 65 ? 15.856 40.756 14.511 1.00 12.76 65 VAL B O 1
ATOM 2000 N N . PHE B 1 66 ? 17.893 41.495 13.904 1.00 11.44 66 PHE B N 1
ATOM 2001 C CA . PHE B 1 66 ? 18.393 41.668 15.274 1.00 12.29 66 PHE B CA 1
ATOM 2002 C C . PHE B 1 66 ? 18.094 43.064 15.781 1.00 11.86 66 PHE B C 1
ATOM 2003 O O . PHE B 1 66 ? 18.479 43.342 16.903 1.00 12.69 66 PHE B O 1
ATOM 2011 N N . GLY B 1 67 ? 17.359 43.878 15.020 1.00 12.54 67 GLY B N 1
ATOM 2012 C CA . GLY B 1 67 ? 16.888 45.159 15.542 1.00 13.33 67 GLY B CA 1
ATOM 2013 C C . GLY B 1 67 ? 17.973 46.210 15.589 1.00 11.86 67 GLY B C 1
ATOM 2014 O O . GLY B 1 67 ? 19.076 46.057 15.032 1.00 12.70 67 GLY B O 1
ATOM 2015 N N . GLU B 1 68 ? 17.648 47.280 16.265 1.00 13.39 68 GLU B N 1
ATOM 2016 C CA . GLU B 1 68 ? 18.434 48.515 16.201 1.00 13.89 68 GLU B CA 1
ATOM 2017 C C . GLU B 1 68 ? 19.894 48.279 16.629 1.00 11.06 68 GLU B C 1
ATOM 2018 O O . GLU B 1 68 ? 20.163 47.684 17.690 1.00 10.86 68 GLU B O 1
ATOM 2024 N N . GLU B 1 69 ? 20.809 48.845 15.871 1.00 11.20 69 GLU B N 1
ATOM 2025 C CA . GLU B 1 69 ? 22.226 48.907 16.274 1.00 11.83 69 GLU B CA 1
ATOM 2026 C C . GLU B 1 69 ? 22.294 49.574 17.640 1.00 10.17 69 GLU B C 1
ATOM 2027 O O . GLU B 1 69 ? 21.612 50.553 17.900 1.00 10.59 69 GLU B O 1
ATOM 2033 N N . CYS B 1 70 ? 23.134 49.027 18.505 1.00 9.49 70 CYS B N 1
ATOM 2034 C CA . CYS B 1 70 ? 23.370 49.532 19.862 1.00 9.39 70 CYS B CA 1
ATOM 2035 C C . CYS B 1 70 ? 22.157 49.365 20.773 1.00 8.55 70 CYS B C 1
ATOM 2036 O O . CYS B 1 70 ? 22.193 49.783 21.951 1.00 9.26 70 CYS B O 1
ATOM 2039 N N . GLY B 1 71 ? 21.077 48.769 20.304 1.00 8.96 71 GLY B N 1
ATOM 2040 C CA . GLY B 1 71 ? 19.922 48.630 21.187 1.00 9.42 71 GLY B CA 1
ATOM 2041 C C . GLY B 1 71 ? 19.435 49.969 21.675 1.00 10.01 71 GLY B C 1
ATOM 2042 O O . GLY B 1 71 ? 19.299 50.916 20.905 1.00 11.54 71 GLY B O 1
ATOM 2043 N N . PHE B 1 72 ? 19.152 50.008 22.969 1.00 9.39 72 PHE B N 1
ATOM 2044 C CA . PHE B 1 72 ? 18.578 51.206 23.626 1.00 9.64 72 PHE B CA 1
ATOM 2045 C C . PHE B 1 72 ? 19.668 52.127 24.137 1.00 9.02 72 PHE B C 1
ATOM 2046 O O . PHE B 1 72 ? 19.363 53.201 24.662 1.00 10.13 72 PHE B O 1
ATOM 2054 N N . THR B 1 73 ? 20.932 51.727 23.996 1.00 8.89 73 THR B N 1
ATOM 2055 C CA . THR B 1 73 ? 22.059 52.505 24.487 1.00 8.73 73 THR B CA 1
ATOM 2056 C C . THR B 1 73 ? 22.534 53.475 23.414 1.00 9.19 73 THR B C 1
ATOM 2057 O O . THR B 1 73 ? 22.394 53.200 22.220 1.00 11.60 73 THR B O 1
ATOM 2061 N N . ASP B 1 74 ? 23.111 54.580 23.844 1.00 9.67 74 ASP B N 1
ATOM 2062 C CA . ASP B 1 74 ? 23.462 55.680 22.937 1.00 9.83 74 ASP B CA 1
ATOM 2063 C C . ASP B 1 74 ? 24.969 55.693 22.716 1.00 8.93 74 ASP B C 1
ATOM 2064 O O . ASP B 1 74 ? 25.728 56.076 23.617 1.00 9.72 74 ASP B O 1
ATOM 2069 N N . PRO B 1 75 ? 25.445 55.338 21.516 1.00 9.12 75 PRO B N 1
ATOM 2070 C CA . PRO B 1 75 ? 26.886 55.394 21.280 1.00 9.58 75 PRO B CA 1
ATOM 2071 C C . PRO B 1 75 ? 27.440 56.818 21.290 1.00 9.89 75 PRO B C 1
ATOM 2072 O O . PRO B 1 75 ? 28.640 56.986 21.457 1.00 10.42 75 PRO B O 1
ATOM 2076 N N . LYS B 1 76 ? 26.561 57.789 21.104 1.00 9.64 76 LYS B N 1
ATOM 2077 C CA . LYS B 1 76 ? 26.966 59.214 21.117 1.00 10.75 76 LYS B CA 1
ATOM 2078 C C . LYS B 1 76 ? 26.744 59.832 22.507 1.00 10.93 76 LYS B C 1
ATOM 2079 O O . LYS B 1 76 ? 26.770 61.052 22.637 1.00 11.99 76 LYS B O 1
ATOM 2085 N N . GLY B 1 77 ? 26.508 59.012 23.515 1.00 10.59 77 GLY B N 1
ATOM 2086 C CA . GLY B 1 77 ? 26.342 59.500 24.875 1.00 11.60 77 GLY B CA 1
ATOM 2087 C C . GLY B 1 77 ? 27.629 59.928 25.523 1.00 11.14 77 GLY B C 1
ATOM 2088 O O . GLY B 1 77 ? 28.702 59.937 24.900 1.00 12.48 77 GLY B O 1
ATOM 2089 N N . LYS B 1 78 ? 27.548 60.259 26.788 1.00 11.88 78 LYS B N 1
ATOM 2090 C CA . LYS B 1 78 ? 28.713 60.743 27.523 1.00 11.68 78 LYS B CA 1
ATOM 2091 C C . LYS B 1 78 ? 29.745 59.647 27.689 1.00 10.76 78 LYS B C 1
ATOM 2092 O O . LYS B 1 78 ? 29.445 58.600 28.259 1.00 11.29 78 LYS B O 1
ATOM 2098 N N . PRO B 1 79 ? 30.979 59.817 27.204 1.00 11.77 79 PRO B N 1
ATOM 2099 C CA . PRO B 1 79 ? 31.968 58.772 27.348 1.00 11.68 79 PRO B CA 1
ATOM 2100 C C . PRO B 1 79 ? 32.251 58.466 28.824 1.00 11.72 79 PRO B C 1
ATOM 2101 O O . PRO B 1 79 ? 32.354 59.373 29.633 1.00 12.83 79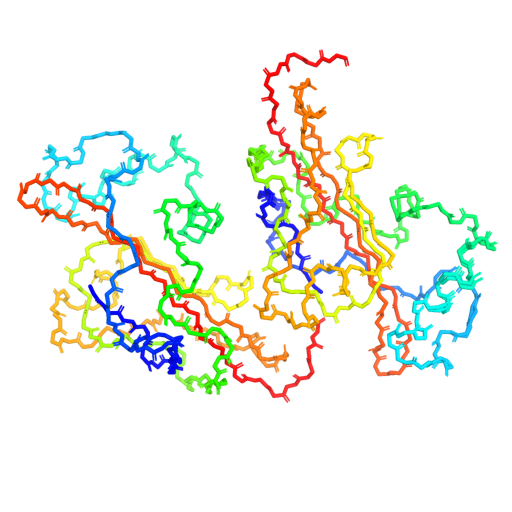 PRO B O 1
ATOM 2105 N N . SER B 1 80 ? 32.377 57.173 29.116 1.00 10.95 80 SER B N 1
ATOM 2106 C CA . SER B 1 80 ? 32.635 56.658 30.468 1.00 10.78 80 SER B CA 1
ATOM 2107 C C . SER B 1 80 ? 34.109 56.317 30.575 1.00 11.11 80 SER B C 1
ATOM 2108 O O . SER B 1 80 ? 34.766 55.937 29.589 1.00 12.21 80 SER B O 1
ATOM 2111 N N . GLU B 1 81 ? 34.619 56.435 31.779 1.00 12.01 81 GLU B N 1
ATOM 2112 C CA . GLU B 1 81 ? 35.997 55.974 32.042 1.00 13.00 81 GLU B CA 1
ATOM 2113 C C . GLU B 1 81 ? 36.078 54.461 31.983 1.00 13.25 81 GLU B C 1
ATOM 2114 O O . GLU B 1 81 ? 35.242 53.765 32.545 1.00 14.13 81 GLU B O 1
ATOM 2120 N N . PRO B 1 82 ? 37.129 53.899 31.351 1.00 12.89 82 PRO B N 1
ATOM 2121 C CA . PRO B 1 82 ? 37.348 52.472 31.487 1.00 14.48 82 PRO B CA 1
ATOM 2122 C C . PRO B 1 82 ? 37.533 52.165 32.970 1.00 13.15 82 PRO B C 1
ATOM 2123 O O . PRO B 1 82 ? 38.301 52.849 33.654 1.00 15.68 82 PRO B O 1
ATOM 2127 N N . PRO B 1 83 ? 36.937 51.068 33.477 1.00 13.79 83 PRO B N 1
ATOM 2128 C CA . PRO B 1 83 ? 37.269 50.587 34.815 1.00 13.67 83 PRO B CA 1
ATOM 2129 C C . PRO B 1 83 ? 38.768 50.318 34.907 1.00 13.33 83 PRO B C 1
ATOM 2130 O O . PRO B 1 83 ? 39.421 49.968 33.950 1.00 17.17 83 PRO B O 1
ATOM 2134 N N . SER B 1 84 ? 39.299 50.521 36.098 1.00 13.90 84 SER B N 1
ATOM 2135 C CA A SER B 1 84 ? 40.736 50.382 36.417 0.50 14.40 84 SER B CA 1
ATOM 2136 C CA B SER B 1 84 ? 40.750 50.364 36.367 0.50 14.06 84 SER B CA 1
ATOM 2137 C C . SER B 1 84 ? 41.049 48.960 36.887 1.00 14.17 84 SER B C 1
ATOM 2138 O O . SER B 1 84 ? 42.217 48.725 37.151 1.00 17.93 84 SER B O 1
ATOM 2143 N N . ASP B 1 85 ? 40.041 48.127 37.087 1.00 13.19 85 ASP B N 1
ATOM 2144 C CA . ASP B 1 85 ? 40.189 46.805 37.722 1.00 12.62 85 ASP B CA 1
ATOM 2145 C C . ASP B 1 85 ? 40.110 45.648 36.759 1.00 12.38 85 ASP B C 1
ATOM 2146 O O . ASP B 1 85 ? 40.004 44.537 37.207 1.00 14.33 85 ASP B O 1
ATOM 2151 N N . GLY B 1 86 ? 40.165 45.886 35.457 1.00 12.90 86 GLY B N 1
ATOM 2152 C CA . GLY B 1 86 ? 40.212 44.768 34.513 1.00 13.50 86 GLY B CA 1
ATOM 2153 C C . GLY B 1 86 ? 38.895 44.037 34.380 1.00 12.13 86 GLY B C 1
ATOM 2154 O O . GLY B 1 86 ? 38.924 42.850 34.103 1.00 12.13 86 GLY B O 1
ATOM 2155 N N . THR B 1 87 ? 37.770 44.688 34.673 1.00 11.72 87 THR B N 1
ATOM 2156 C CA . THR B 1 87 ? 36.452 44.048 34.617 1.00 11.01 87 THR B CA 1
ATOM 2157 C C . THR B 1 87 ? 35.487 44.955 33.869 1.00 10.07 87 THR B C 1
ATOM 2158 O O . THR B 1 87 ? 35.741 46.139 33.659 1.00 10.92 87 THR B O 1
ATOM 2162 N N . ALA B 1 88 ? 34.374 44.367 33.485 1.00 9.46 88 ALA B N 1
ATOM 2163 C CA . ALA B 1 88 ? 33.134 45.093 33.206 1.00 9.08 88 ALA B CA 1
ATOM 2164 C C . ALA B 1 88 ? 32.089 44.494 34.131 1.00 9.17 88 ALA B C 1
ATOM 2165 O O . ALA B 1 88 ? 32.080 43.307 34.327 1.00 11.43 88 ALA B O 1
ATOM 2167 N N . THR B 1 89 ? 31.216 45.311 34.666 1.00 8.91 89 THR B N 1
ATOM 2168 C CA . THR B 1 89 ? 30.223 44.852 35.632 1.00 9.07 89 THR B CA 1
ATOM 2169 C C . THR B 1 89 ? 28.855 44.893 34.988 1.00 8.04 89 THR B C 1
ATOM 2170 O O . THR B 1 89 ? 28.452 45.921 34.467 1.00 8.71 89 THR B O 1
ATOM 2174 N N . PHE B 1 90 ? 28.165 43.761 35.040 1.00 8.11 90 PHE B N 1
ATOM 2175 C CA . PHE B 1 90 ? 26.772 43.700 34.553 1.00 7.85 90 PHE B CA 1
ATOM 2176 C C . PHE B 1 90 ? 25.838 44.382 35.547 1.00 7.75 90 PHE B C 1
ATOM 2177 O O . PHE B 1 90 ? 26.194 44.584 36.718 1.00 8.81 90 PHE B O 1
ATOM 2185 N N . SER B 1 91 ? 24.634 44.705 35.100 1.00 7.63 91 SER B N 1
ATOM 2186 C CA . SER B 1 91 ? 23.696 45.454 35.955 1.00 7.76 91 SER B CA 1
ATOM 2187 C C . SER B 1 91 ? 23.050 44.553 37.003 1.00 7.81 91 SER B C 1
ATOM 2188 O O . SER B 1 91 ? 22.440 45.070 37.930 1.00 8.33 91 SER B O 1
ATOM 2191 N N . ARG B 1 92 ? 23.134 43.247 36.805 1.00 7.66 92 ARG B N 1
ATOM 2192 C CA . ARG B 1 92 ? 22.449 42.235 37.647 1.00 8.24 92 ARG B CA 1
ATOM 2193 C C . ARG B 1 92 ? 23.166 40.914 37.361 1.00 7.93 92 ARG B C 1
ATOM 2194 O O . ARG B 1 92 ? 24.209 40.902 36.677 1.00 9.18 92 ARG B O 1
ATOM 2202 N N . GLY B 1 93 ? 22.674 39.850 37.934 1.00 8.26 93 GLY B N 1
ATOM 2203 C CA . GLY B 1 93 ? 23.146 38.509 37.561 1.00 8.90 93 GLY B CA 1
ATOM 2204 C C . GLY B 1 93 ? 22.611 38.098 36.209 1.00 9.02 93 GLY B C 1
ATOM 2205 O O . GLY B 1 93 ? 21.684 38.702 35.649 1.00 10.86 93 GLY B O 1
ATOM 2206 N N . ILE B 1 94 ? 23.193 37.020 35.700 1.00 9.49 94 ILE B N 1
ATOM 2207 C CA . ILE B 1 94 ? 22.803 36.479 34.386 1.00 10.03 94 ILE B CA 1
ATOM 2208 C C . ILE B 1 94 ? 21.935 35.233 34.592 1.00 11.11 94 ILE B C 1
ATOM 2209 O O . ILE B 1 94 ? 22.395 34.258 35.193 1.00 12.59 94 ILE B O 1
ATOM 2214 N N . VAL B 1 95 ? 20.721 35.255 34.060 1.00 10.51 95 VAL B N 1
ATOM 2215 C CA . VAL B 1 95 ? 19.729 34.175 34.303 1.00 11.47 95 VAL B CA 1
ATOM 2216 C C . VAL B 1 95 ? 19.297 33.517 33.017 1.00 10.19 95 VAL B C 1
ATOM 2217 O O . VAL B 1 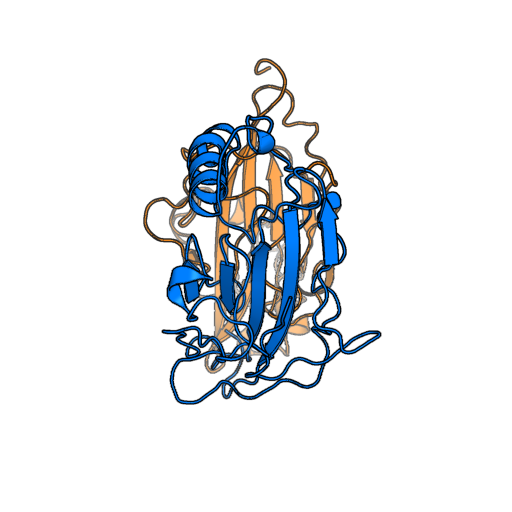95 ? 18.401 32.666 33.090 1.00 11.72 95 VAL B O 1
ATOM 2221 N N . HIS B 1 96 ? 19.948 33.777 31.890 1.00 9.55 96 HIS B N 1
ATOM 2222 C CA . HIS B 1 96 ? 19.673 33.054 30.639 1.00 10.25 96 HIS B CA 1
ATOM 2223 C C . HIS B 1 96 ? 20.982 32.512 30.099 1.00 9.74 96 HIS B C 1
ATOM 2224 O O . HIS B 1 96 ? 22.002 33.196 30.155 1.00 10.58 96 HIS B O 1
ATOM 2231 N N . ALA B 1 97 ? 20.916 31.297 29.565 1.00 10.56 97 ALA B N 1
ATOM 2232 C CA . ALA B 1 97 ? 22.052 30.683 28.872 1.00 11.40 97 ALA B CA 1
ATOM 2233 C C . ALA B 1 97 ? 22.310 31.387 27.544 1.00 10.33 97 ALA B C 1
ATOM 2234 O O . ALA B 1 97 ? 21.405 31.962 26.965 1.00 11.42 97 ALA B O 1
ATOM 2236 N N . GLY B 1 98 ? 23.545 31.282 27.088 1.00 10.57 98 GLY B N 1
ATOM 2237 C CA . GLY B 1 98 ? 23.927 31.686 25.735 1.00 10.08 98 GLY B CA 1
ATOM 2238 C C . GLY B 1 98 ? 25.195 32.512 25.706 1.00 10.13 98 GLY B C 1
ATOM 2239 O O . GLY B 1 98 ? 25.691 32.995 26.727 1.00 10.27 98 GLY B O 1
ATOM 2240 N N . PRO B 1 99 ? 25.747 32.674 24.494 1.00 10.09 99 PRO B N 1
ATOM 2241 C CA . PRO B 1 99 ? 27.039 33.312 24.323 1.00 9.57 99 PRO B CA 1
ATOM 2242 C C . PRO B 1 99 ? 26.981 34.828 24.434 1.00 9.02 99 PRO B C 1
ATOM 2243 O O . PRO B 1 99 ? 26.010 35.456 24.071 1.00 9.24 99 PRO B O 1
ATOM 2247 N N . CYS B 1 100 ? 28.058 35.386 24.969 1.00 9.71 100 CYS B N 1
ATOM 2248 C CA . CYS B 1 100 ? 28.209 36.833 25.005 1.00 9.41 100 CYS B CA 1
ATOM 2249 C C . CYS B 1 100 ? 29.661 37.214 24.765 1.00 9.57 100 CYS B C 1
ATOM 2250 O O . CYS B 1 100 ? 30.574 36.381 24.839 1.00 10.00 100 CYS B O 1
ATOM 2253 N N . GLU B 1 101 ? 29.860 38.479 24.480 1.00 8.95 101 GLU B N 1
ATOM 2254 C CA . GLU B 1 101 ? 31.207 38.970 24.154 1.00 9.27 101 GLU B CA 1
ATOM 2255 C C . GLU B 1 101 ? 31.235 40.467 24.321 1.00 8.64 101 GLU B C 1
ATOM 2256 O O . GLU B 1 101 ? 30.191 41.154 24.243 1.00 8.54 101 GLU B O 1
ATOM 2262 N N . ILE B 1 102 ? 32.451 40.970 24.504 1.00 8.44 102 ILE B N 1
ATOM 2263 C CA . ILE B 1 102 ? 32.743 42.415 24.606 1.00 8.65 102 ILE B CA 1
ATOM 2264 C C . ILE B 1 102 ? 33.839 42.739 23.619 1.00 8.35 102 ILE B C 1
ATOM 2265 O O . ILE B 1 102 ? 34.862 42.020 23.545 1.00 9.15 102 ILE B O 1
ATOM 2270 N N . TRP B 1 103 ? 33.623 43.822 22.883 1.00 8.34 103 TRP B N 1
ATOM 2271 C CA . TRP B 1 103 ? 34.574 44.383 21.928 1.00 8.89 103 TRP B CA 1
ATOM 2272 C C . TRP B 1 103 ? 34.940 45.788 22.339 1.00 8.65 103 TRP B C 1
ATOM 2273 O O . TRP B 1 103 ? 34.092 46.512 22.843 1.00 8.81 103 TRP B O 1
ATOM 2284 N N . LEU B 1 104 ? 36.172 46.186 22.034 1.00 8.97 104 LEU B N 1
ATOM 2285 C CA . LEU B 1 104 ? 36.612 47.583 22.134 1.00 9.36 104 LEU B CA 1
ATOM 2286 C C . LEU B 1 104 ? 36.992 47.930 20.715 1.00 9.30 104 LEU B C 1
ATOM 2287 O O . LEU B 1 104 ? 37.973 47.399 20.169 1.00 9.63 104 LEU B O 1
ATOM 2292 N N . ASP B 1 105 ? 36.202 48.787 20.084 1.00 8.51 105 ASP B N 1
ATOM 2293 C CA . ASP B 1 105 ? 36.272 48.925 18.606 1.00 8.86 105 ASP B CA 1
ATOM 2294 C C . ASP B 1 105 ? 36.308 47.524 17.981 1.00 8.41 105 ASP B C 1
ATOM 2295 O O . ASP B 1 105 ? 35.438 46.724 18.299 1.00 8.49 105 ASP B O 1
ATOM 2300 N N . ASP B 1 106 ? 37.266 47.247 17.110 1.00 8.33 106 ASP B N 1
ATOM 2301 C CA . ASP B 1 106 ? 37.338 45.984 16.350 1.00 8.87 106 ASP B CA 1
ATOM 2302 C C . ASP B 1 106 ? 38.213 44.938 17.029 1.00 9.48 106 ASP B C 1
ATOM 2303 O O . ASP B 1 106 ? 38.552 43.936 16.387 1.00 10.99 106 ASP B O 1
ATOM 2308 N N . LYS B 1 107 ? 38.448 45.083 18.324 1.00 9.95 107 LYS B N 1
ATOM 2309 C CA . LYS B 1 107 ? 39.176 44.082 19.104 1.00 10.99 107 LYS B CA 1
ATOM 2310 C C . LYS B 1 107 ? 38.211 43.395 20.040 1.00 10.85 107 LYS B C 1
ATOM 2311 O O . LYS B 1 107 ? 37.607 44.030 20.918 1.00 10.30 107 LYS B O 1
ATOM 2315 N N . MET B 1 108 ? 38.086 42.094 19.917 1.00 10.79 108 MET B N 1
ATOM 2316 C CA A MET B 1 108 ? 37.266 41.310 20.847 0.60 11.13 108 MET B CA 1
ATOM 2317 C CA B MET B 1 108 ? 37.272 41.298 20.844 0.40 11.13 108 MET B CA 1
ATOM 2318 C C . MET B 1 108 ? 38.100 41.076 22.107 1.00 11.56 108 MET B C 1
ATOM 2319 O O . MET B 1 108 ? 39.179 40.487 22.025 1.00 13.90 108 MET B O 1
ATOM 2328 N N . VAL B 1 109 ? 37.635 41.559 23.242 1.00 10.62 109 VAL B N 1
ATOM 2329 C CA . VAL B 1 109 ? 38.407 41.506 24.494 1.00 11.52 109 VAL B CA 1
ATOM 2330 C C . VAL B 1 109 ? 37.871 40.470 25.454 1.00 11.62 109 VAL B C 1
ATOM 2331 O O . VAL B 1 109 ? 38.588 40.147 26.373 1.00 12.90 109 VAL B O 1
ATOM 2335 N N . LEU B 1 110 ? 36.678 39.964 25.241 1.00 10.44 110 LEU B N 1
ATOM 2336 C CA . LEU B 1 110 ? 36.122 38.922 26.130 1.00 10.35 110 LEU B CA 1
ATOM 2337 C C . LEU B 1 110 ? 35.078 38.177 25.326 1.00 10.13 110 LEU B C 1
ATOM 2338 O O . LEU B 1 110 ? 34.324 38.767 24.544 1.00 10.66 110 LEU B O 1
ATOM 2343 N N . GLN B 1 111 ? 35.042 36.886 25.532 1.00 11.13 111 GLN B N 1
ATOM 2344 C CA . GLN B 1 111 ? 34.089 36.018 24.834 1.00 11.82 111 GLN B CA 1
ATOM 2345 C C . GLN B 1 111 ? 33.860 34.787 25.681 1.00 12.08 111 GLN B C 1
ATOM 2346 O O . GLN B 1 111 ? 34.810 34.255 26.253 1.00 12.41 111 GLN B O 1
ATOM 2352 N N . ASN B 1 112 ? 32.633 34.329 25.718 1.00 11.10 112 ASN B N 1
ATOM 2353 C CA . ASN B 1 112 ? 32.314 33.058 26.377 1.00 11.68 112 ASN B CA 1
ATOM 2354 C C . ASN B 1 112 ? 31.114 32.441 25.691 1.00 10.90 112 ASN B C 1
ATOM 2355 O O . ASN B 1 112 ? 30.156 33.168 25.339 1.00 11.37 112 ASN B O 1
ATOM 2360 N N . ASP B 1 113 ? 31.114 31.119 25.557 1.00 12.33 113 ASP B N 1
ATOM 2361 C CA . ASP B 1 113 ? 29.985 30.418 24.927 1.00 12.53 113 ASP B CA 1
ATOM 2362 C C . ASP B 1 113 ? 28.765 30.401 25.843 1.00 12.84 113 ASP B C 1
ATOM 2363 O O . ASP B 1 113 ? 27.664 30.179 25.339 1.00 12.09 113 ASP B O 1
ATOM 2368 N N . ASP B 1 114 ? 28.914 30.635 27.131 1.00 12.35 114 ASP B N 1
ATOM 2369 C CA . ASP B 1 114 ? 27.762 30.616 28.042 1.00 12.04 114 ASP B CA 1
ATOM 2370 C C . ASP B 1 114 ? 28.044 31.554 29.191 1.00 11.95 114 ASP B C 1
ATOM 2371 O O . ASP B 1 114 ? 28.547 31.135 30.207 1.00 13.58 114 ASP B O 1
ATOM 2376 N N . CYS B 1 115 ? 27.665 32.799 29.023 1.00 11.22 115 CYS B N 1
ATOM 2377 C CA A CYS B 1 115 ? 28.033 33.790 30.034 0.90 10.78 115 CYS B CA 1
ATOM 2378 C CA B CYS B 1 115 ? 27.841 33.945 29.964 0.10 11.65 115 CYS B CA 1
ATOM 2379 C C . CYS B 1 115 ? 27.350 33.509 31.368 1.00 11.03 115 CYS B C 1
ATOM 2380 O O . CYS B 1 115 ? 27.974 33.790 32.420 1.00 12.08 115 CYS B O 1
ATOM 2385 N N . GLN B 1 116 ? 26.204 32.860 31.374 1.00 10.26 116 GLN B N 1
ATOM 2386 C CA . GLN B 1 116 ? 25.510 32.518 32.627 1.00 10.56 116 GLN B CA 1
ATOM 2387 C C . GLN B 1 116 ? 26.415 31.693 33.547 1.00 11.37 116 GLN B C 1
ATOM 2388 O O . GLN B 1 116 ? 26.434 31.948 34.743 1.00 12.91 116 GLN B O 1
ATOM 2394 N N . SER B 1 117 ? 27.081 30.675 33.008 1.00 11.62 117 SER B N 1
ATOM 2395 C CA . SER B 1 117 ? 27.949 29.812 33.837 1.00 12.73 117 SER B CA 1
ATOM 2396 C C . SER B 1 117 ? 29.303 30.475 34.106 1.00 12.60 117 SER B C 1
ATOM 2397 O O . SER B 1 117 ? 29.924 30.177 35.117 1.00 16.93 117 SER B O 1
ATOM 2400 N N . ALA B 1 118 ? 29.798 31.320 33.237 1.00 12.30 118 ALA B N 1
ATOM 2401 C CA . ALA B 1 118 ? 31.164 31.861 33.376 1.00 12.36 118 ALA B CA 1
ATOM 2402 C C . ALA B 1 118 ? 31.218 33.028 34.351 1.00 11.36 118 ALA B C 1
ATOM 2403 O O . ALA B 1 118 ? 32.268 33.197 34.950 1.00 13.00 118 ALA B O 1
ATOM 2405 N N . TYR B 1 119 ? 30.164 33.854 34.423 1.00 11.11 119 TYR B N 1
ATOM 2406 C CA . TYR B 1 119 ? 30.318 35.205 35.041 1.00 11.55 119 TYR B CA 1
ATOM 2407 C C . TYR B 1 119 ? 29.309 35.515 36.101 1.00 12.25 119 TYR B C 1
ATOM 2408 O O . TYR B 1 119 ? 29.424 36.605 36.714 1.00 14.27 119 TYR B O 1
ATOM 2417 N N . GLY B 1 120 ? 28.407 34.606 36.389 1.00 12.89 120 GLY B N 1
ATOM 2418 C CA . GLY B 1 120 ? 27.489 34.790 37.529 1.00 13.69 120 GLY B CA 1
ATOM 2419 C C . GLY B 1 120 ? 27.194 33.482 38.185 1.00 12.72 120 GLY B C 1
ATOM 2420 O O . GLY B 1 120 ? 27.859 32.479 37.880 1.00 16.15 120 GLY B O 1
ATOM 2421 N N . ASP B 1 121 ? 26.235 33.493 39.106 1.00 12.57 121 ASP B N 1
ATOM 2422 C CA . ASP B 1 121 ? 25.891 32.248 39.817 1.00 12.73 121 ASP B CA 1
ATOM 2423 C C . ASP B 1 121 ? 24.499 31.759 39.404 1.00 13.42 121 ASP B C 1
ATOM 2424 O O . ASP B 1 121 ? 23.982 30.864 40.079 1.00 15.56 121 ASP B O 1
ATOM 2429 N N . GLY B 1 122 ? 23.958 32.236 38.286 1.00 14.01 122 GLY B N 1
ATOM 2430 C CA . GLY B 1 122 ? 22.663 31.825 37.725 1.00 14.65 122 GLY B CA 1
ATOM 2431 C C . GLY B 1 122 ? 21.464 32.536 38.313 1.00 14.72 122 GLY B C 1
ATOM 2432 O O . GLY B 1 122 ? 20.304 32.314 37.800 1.00 14.81 122 GLY B O 1
ATOM 2433 N N . THR B 1 123 ? 21.707 33.431 39.284 1.00 13.06 123 THR B N 1
ATOM 2434 C CA . THR B 1 123 ? 20.641 34.216 39.940 1.00 12.78 123 THR B CA 1
ATOM 2435 C C . THR B 1 123 ? 20.747 35.663 39.495 1.00 11.72 123 THR B C 1
ATOM 2436 O O . THR B 1 123 ? 21.902 36.108 39.202 1.00 12.14 123 THR B O 1
ATOM 2440 N N . GLN B 1 124 ? 19.634 36.399 39.430 1.00 11.49 124 GLN B N 1
ATOM 2441 C CA . GLN B 1 124 ? 19.661 37.830 39.084 1.00 11.59 124 GLN B CA 1
ATOM 2442 C C . GLN B 1 124 ? 20.284 38.604 40.248 1.00 9.98 124 GLN B C 1
ATOM 2443 O O . GLN B 1 124 ? 20.756 39.716 40.024 1.00 9.90 124 GLN B O 1
ATOM 2449 N N . GLN B 1 125 ? 20.193 38.076 41.470 1.00 9.85 125 GLN B N 1
ATOM 2450 C CA . GLN B 1 125 ? 20.611 38.819 42.666 1.00 9.40 125 GLN B CA 1
ATOM 2451 C C . GLN B 1 125 ? 22.119 39.039 42.721 1.00 9.63 125 GLN B C 1
ATOM 2452 O O . GLN B 1 125 ? 22.556 40.096 43.222 1.00 12.00 125 GLN B O 1
ATOM 2458 N N . THR B 1 126 ? 22.892 38.067 42.286 1.00 9.92 126 THR B N 1
ATOM 2459 C CA . THR B 1 126 ? 24.355 38.170 42.373 1.00 10.01 126 THR B CA 1
ATOM 2460 C C . THR B 1 126 ? 24.876 38.886 41.139 1.00 9.19 126 THR B C 1
ATOM 2461 O O . THR B 1 126 ? 24.674 38.391 40.031 1.00 10.05 126 THR B O 1
ATOM 2465 N N . ILE B 1 127 ? 25.537 40.007 41.308 1.00 9.38 127 ILE B N 1
ATOM 2466 C CA . ILE B 1 127 ? 26.019 40.770 40.142 1.00 8.91 127 ILE B CA 1
ATOM 2467 C C . ILE B 1 127 ? 27.013 39.924 39.336 1.00 9.71 127 ILE B C 1
ATOM 2468 O O . ILE B 1 127 ? 27.964 39.391 39.891 1.00 10.45 127 ILE B O 1
ATOM 2473 N N . ALA B 1 128 ? 26.813 39.863 38.022 1.00 8.89 128 ALA B N 1
ATOM 2474 C CA . ALA B 1 128 ? 27.753 39.195 37.115 1.00 9.57 128 ALA B CA 1
ATOM 2475 C C . ALA B 1 128 ? 28.885 40.148 36.772 1.00 9.19 128 ALA B C 1
ATOM 2476 O O . ALA B 1 128 ? 28.685 41.314 36.498 1.00 9.18 128 ALA B O 1
ATOM 2478 N N . VAL B 1 129 ? 30.102 39.614 36.824 1.00 10.14 129 VAL B N 1
ATOM 2479 C CA . VAL B 1 129 ? 31.327 40.398 36.586 1.00 10.27 129 VAL B CA 1
ATOM 2480 C C . VAL B 1 129 ? 32.056 39.740 35.427 1.00 9.62 129 VAL B C 1
ATOM 2481 O O . VAL B 1 129 ? 32.447 38.579 35.496 1.00 11.24 129 VAL B O 1
ATOM 2485 N N . PHE B 1 130 ? 32.228 40.492 34.360 1.00 9.53 130 PHE B N 1
ATOM 2486 C CA . PHE B 1 130 ? 32.976 40.029 33.181 1.00 9.76 130 PHE B CA 1
ATOM 2487 C C . PHE B 1 130 ? 34.451 40.328 33.418 1.00 10.19 130 PHE B C 1
ATOM 2488 O O . PHE B 1 130 ? 34.846 41.454 33.667 1.00 11.50 130 PHE B O 1
ATOM 2496 N N . LYS B 1 131 ? 35.256 39.289 33.335 1.00 10.49 131 LYS B N 1
ATOM 2497 C CA . LYS B 1 131 ? 36.708 39.410 33.572 1.00 12.40 131 LYS B CA 1
ATOM 2498 C C . LYS B 1 131 ? 37.371 38.242 32.896 1.00 12.34 131 LYS B C 1
ATOM 2499 O O . LYS B 1 131 ? 36.769 37.199 32.752 1.00 12.68 131 LYS B O 1
ATOM 2503 N N . PRO B 1 132 ? 38.643 38.378 32.470 1.00 12.69 132 PRO B N 1
ATOM 2504 C CA . PRO B 1 132 ? 39.383 39.629 32.471 1.00 12.88 132 PRO B CA 1
ATOM 2505 C C . PRO B 1 132 ? 38.995 40.475 31.259 1.00 11.57 132 PRO B C 1
ATOM 2506 O O . PRO B 1 132 ? 38.656 39.938 30.196 1.00 12.74 132 PRO B O 1
ATOM 2510 N N . VAL B 1 133 ? 39.049 41.779 31.448 1.00 11.28 133 VAL B N 1
ATOM 2511 C CA . VAL B 1 133 ? 38.863 42.758 30.355 1.00 11.34 133 VAL B CA 1
ATOM 2512 C C . VAL B 1 133 ? 40.056 43.691 30.359 1.00 11.70 133 VAL B C 1
ATOM 2513 O O . VAL B 1 133 ? 40.271 44.429 31.320 1.00 13.20 133 VAL B O 1
ATOM 2517 N N . ASP B 1 134 ? 40.790 43.656 29.261 1.00 11.33 134 ASP B N 1
ATOM 2518 C CA . ASP B 1 134 ? 41.950 44.542 29.040 1.00 12.91 134 ASP B CA 1
ATOM 2519 C C . ASP B 1 134 ? 41.461 45.739 28.233 1.00 12.06 134 ASP B C 1
ATOM 2520 O O . ASP B 1 134 ? 41.066 45.560 27.062 1.00 12.65 134 ASP B O 1
ATOM 2525 N N . TYR B 1 135 ? 41.446 46.913 28.832 1.00 12.14 135 TYR B N 1
ATOM 2526 C CA . TYR B 1 135 ? 41.015 48.165 28.173 1.00 11.85 135 TYR B CA 1
ATOM 2527 C C . TYR B 1 135 ? 42.171 48.917 27.542 1.00 12.28 135 TYR B C 1
ATOM 2528 O O . TYR B 1 135 ? 41.962 50.003 27.048 1.00 13.08 135 TYR B O 1
ATOM 2537 N N . SER B 1 136 ? 43.383 48.382 27.603 1.00 12.76 136 SER B N 1
ATOM 2538 C CA . SER B 1 136 ? 44.569 49.170 27.199 1.00 14.56 136 SER B CA 1
ATOM 2539 C C . SER B 1 136 ? 44.532 49.561 25.720 1.00 13.39 136 SER B C 1
ATOM 2540 O O . SER B 1 136 ? 45.172 50.549 25.387 1.00 14.85 136 SER B O 1
ATOM 2543 N N . SER B 1 137 ? 43.838 48.830 24.840 1.00 13.42 137 SER B N 1
ATOM 2544 C CA . SER B 1 137 ? 43.727 49.184 23.392 1.00 14.54 137 SER B CA 1
ATOM 2545 C C . SER B 1 137 ? 42.820 50.394 23.170 1.00 14.32 137 SER B C 1
ATOM 2546 O O . SER B 1 137 ? 42.807 50.859 22.051 1.00 15.61 137 SER B O 1
ATOM 2549 N N . CYS B 1 138 ? 42.120 50.853 24.204 1.00 13.28 138 CYS B N 1
ATOM 2550 C CA A CYS B 1 138 ? 41.335 52.109 24.136 0.50 15.00 138 CYS B CA 1
ATOM 2551 C CA B CYS B 1 138 ? 41.321 52.109 24.159 0.50 15.08 138 CYS B CA 1
ATOM 2552 C C . CYS B 1 138 ? 42.227 53.343 24.347 1.00 16.48 138 CYS B C 1
ATOM 2553 O O . CYS B 1 138 ? 41.710 54.444 24.323 1.00 20.57 138 CYS B O 1
ATOM 2558 N N . ALA B 1 139 ? 43.499 53.153 24.597 0.50 15.11 139 ALA B N 1
ATOM 2559 C CA . ALA B 1 139 ? 44.356 54.300 24.924 0.50 17.27 139 ALA B CA 1
ATOM 2560 C C . ALA B 1 139 ? 44.274 55.344 23.810 0.50 16.14 139 ALA B C 1
ATOM 2561 O O . ALA B 1 139 ? 44.053 56.535 24.139 0.50 18.23 139 ALA B O 1
ATOM 2563 N N . ALA B 1 140 ? 44.397 54.900 22.557 0.50 14.21 140 ALA B N 1
ATOM 2564 C CA . ALA B 1 140 ? 44.435 55.756 21.350 0.50 15.54 140 ALA B CA 1
ATOM 2565 C C . ALA B 1 140 ? 43.014 56.091 20.885 0.50 15.08 140 ALA B C 1
ATOM 2566 O O . ALA B 1 140 ? 42.334 55.257 20.216 0.50 16.12 140 ALA B O 1
ATOM 2568 N N . GLY B 1 141 ? 42.553 57.270 21.273 0.50 15.66 141 GLY B N 1
ATOM 2569 C CA . GLY B 1 141 ? 41.270 57.818 20.802 0.50 15.27 141 GLY B CA 1
ATOM 2570 C C . GLY B 1 141 ? 40.085 57.284 21.567 0.50 12.36 141 GLY B C 1
ATOM 2571 O O . GLY B 1 141 ? 38.953 57.619 21.175 0.50 14.34 141 GLY B O 1
ATOM 2572 N N . GLY B 1 142 ? 40.326 56.569 22.661 0.50 13.70 142 GLY B N 1
ATOM 2573 C CA . GLY B 1 142 ? 39.237 55.919 23.389 0.50 13.36 142 GLY B CA 1
ATOM 2574 C C . GLY B 1 142 ? 38.700 54.848 22.516 0.50 12.71 142 GLY B C 1
ATOM 2575 O O . GLY B 1 142 ? 39.442 54.255 21.672 0.50 13.16 142 GLY B O 1
ATOM 2576 N N . CYS B 1 143 ? 37.429 54.604 22.685 1.00 16.95 143 CYS B N 1
ATOM 2577 C CA . CYS B 1 143 ? 36.946 53.461 21.931 1.00 15.79 143 CYS B CA 1
ATOM 2578 C C . CYS B 1 143 ? 35.469 53.349 22.194 1.00 13.01 143 CYS B C 1
ATOM 2579 O O . CYS B 1 143 ? 34.915 53.942 23.101 1.00 15.29 143 CYS B O 1
ATOM 2582 N N . MET B 1 144 ? 34.862 52.598 21.341 1.00 9.11 144 MET B N 1
ATOM 2583 C CA . MET B 1 144 ? 33.496 52.181 21.583 1.00 9.13 144 MET B CA 1
ATOM 2584 C C . MET B 1 144 ? 33.514 50.779 22.165 1.00 8.79 144 MET B C 1
ATOM 2585 O O . MET B 1 144 ? 33.964 49.822 21.487 1.00 9.64 144 MET B O 1
ATOM 2590 N N . LEU B 1 145 ? 32.972 50.608 23.354 1.00 8.46 145 LEU B N 1
ATOM 2591 C CA . LEU B 1 145 ? 32.747 49.249 23.882 1.00 8.33 145 LEU B CA 1
ATOM 2592 C C . LEU B 1 145 ? 31.438 48.755 23.286 1.00 7.78 145 LEU B C 1
ATOM 2593 O O . LEU B 1 145 ? 30.432 49.485 23.275 1.00 8.60 145 LEU B O 1
ATOM 2598 N N . ARG B 1 146 ? 31.439 47.539 22.820 1.00 7.44 146 ARG B N 1
ATOM 2599 C CA . ARG B 1 146 ? 30.205 46.886 22.365 1.00 7.70 146 ARG B CA 1
ATOM 2600 C C . ARG B 1 146 ? 30.049 45.564 23.076 1.00 7.93 146 ARG B C 1
ATOM 2601 O O . ARG B 1 146 ? 30.982 44.756 23.150 1.00 10.07 146 ARG B O 1
ATOM 2609 N N . PHE B 1 147 ? 28.859 45.369 23.614 1.00 7.17 147 PHE B N 1
ATOM 2610 C CA . PHE B 1 147 ? 28.442 44.118 24.250 1.00 7.20 147 PHE B CA 1
ATOM 2611 C C . PHE B 1 147 ? 27.380 43.464 23.383 1.00 7.25 147 PHE B C 1
ATOM 2612 O O . PHE B 1 147 ? 26.440 44.145 22.928 1.00 7.56 147 PHE B O 1
ATOM 2620 N N . TYR B 1 148 ? 27.504 42.166 23.203 1.00 7.02 148 TYR B N 1
ATOM 2621 C CA . TYR B 1 148 ? 26.530 41.346 22.483 1.00 7.29 148 TYR B CA 1
ATOM 2622 C C . TYR B 1 148 ? 26.247 40.121 23.320 1.00 7.45 148 TYR B C 1
ATOM 2623 O O . TYR B 1 148 ? 27.180 39.476 23.791 1.00 8.52 148 TYR B O 1
ATOM 2632 N N . TRP B 1 149 ? 24.969 39.787 23.438 1.00 7.93 149 TRP B N 1
ATOM 2633 C CA . TRP B 1 149 ? 24.559 38.593 24.189 1.00 8.14 149 TRP B CA 1
ATOM 2634 C C . TRP B 1 149 ? 23.368 37.978 23.443 1.00 7.89 149 TRP B C 1
ATOM 2635 O O . TRP B 1 149 ? 22.384 38.690 23.177 1.00 8.68 149 TRP B O 1
ATOM 2646 N N . LEU B 1 150 ? 23.512 36.726 23.075 1.00 8.28 150 LEU B N 1
ATOM 2647 C CA A LEU B 1 150 ? 22.390 35.980 22.486 0.80 9.01 150 LEU B CA 1
ATOM 2648 C CA B LEU B 1 150 ? 22.435 35.928 22.444 0.20 8.85 150 LEU B CA 1
ATOM 2649 C C . LEU B 1 150 ? 21.875 35.028 23.537 1.00 8.71 150 LEU B C 1
ATOM 2650 O O . LEU B 1 150 ? 22.509 34.013 23.795 1.00 10.68 150 LEU B O 1
ATOM 2659 N N . ALA B 1 151 ? 20.785 35.404 24.174 1.00 9.11 151 ALA B N 1
ATOM 2660 C CA . ALA B 1 151 ? 20.182 34.586 25.219 1.00 9.96 151 ALA B CA 1
ATOM 2661 C C . ALA B 1 151 ? 19.247 33.566 24.585 1.00 10.23 151 ALA B C 1
ATOM 2662 O O . ALA B 1 151 ? 18.489 33.886 23.676 1.00 11.11 151 ALA B O 1
ATOM 2664 N N . LEU B 1 152 ? 19.283 32.363 25.122 1.00 11.15 152 LEU B N 1
ATOM 2665 C CA . LEU B 1 152 ? 18.441 31.258 24.668 1.00 12.11 152 LEU B CA 1
ATOM 2666 C C . LEU B 1 152 ? 17.420 31.007 25.762 1.00 12.41 152 LEU B C 1
ATOM 2667 O O . LEU B 1 152 ? 17.802 30.756 26.902 1.00 13.68 152 LEU B O 1
ATOM 2672 N N . GLN B 1 153 ? 16.144 31.131 25.439 1.00 12.73 153 GLN B N 1
ATOM 2673 C CA . GLN B 1 153 ? 15.053 31.164 26.449 1.00 14.54 153 GLN B CA 1
ATOM 2674 C C . GLN B 1 153 ? 13.887 30.294 25.978 1.00 14.64 153 GLN B C 1
ATOM 2675 O O . GLN B 1 153 ? 13.753 30.100 24.755 1.00 16.31 153 GLN B O 1
ATOM 2681 N N . ARG B 1 154 ? 13.149 29.707 26.922 1.00 16.03 154 ARG B N 1
ATOM 2682 C CA . ARG B 1 154 ? 11.861 28.991 26.674 1.00 17.18 154 ARG B CA 1
ATOM 2683 C C . ARG B 1 154 ? 10.717 29.830 27.221 1.00 18.82 154 ARG B C 1
ATOM 2684 O O . ARG B 1 154 ? 10.748 30.177 28.425 1.00 20.56 154 ARG B O 1
ATOM 2692 N N . LEU B 1 155 ? 9.725 30.117 26.363 1.00 20.25 155 LEU B N 1
ATOM 2693 C CA . LEU B 1 155 ? 8.504 30.890 26.706 1.00 23.13 155 LEU B CA 1
ATOM 2694 C C . LEU B 1 155 ? 7.289 30.041 26.389 1.00 23.10 155 LEU B C 1
ATOM 2695 O O . LEU B 1 155 ? 7.091 29.741 25.185 1.00 24.42 155 LEU B O 1
ATOM 2700 N N . LYS B 1 156 ? 6.568 29.654 27.438 1.00 26.24 156 LYS B N 1
ATOM 2701 C CA . LYS B 1 156 ? 5.431 28.710 27.367 1.00 27.57 156 LYS B CA 1
ATOM 2702 C C . LYS B 1 156 ? 5.794 27.649 26.322 1.00 27.01 156 LYS B C 1
ATOM 2703 O O . LYS B 1 156 ? 5.031 27.517 25.341 1.00 27.88 156 LYS B O 1
ATOM 2704 N N . GLY B 1 157 ? 6.967 27.015 26.499 1.00 25.04 157 GLY B N 1
ATOM 2705 C CA . GLY B 1 157 ? 7.449 25.810 25.786 1.00 26.60 157 GLY B CA 1
ATOM 2706 C C . GLY B 1 157 ? 8.189 26.052 24.474 1.00 25.25 157 GLY B C 1
ATOM 2707 O O . GLY B 1 157 ? 8.820 25.097 23.963 1.00 26.11 157 GLY B O 1
ATOM 2708 N N . LYS B 1 158 ? 8.204 27.284 23.974 1.00 20.78 158 LYS B N 1
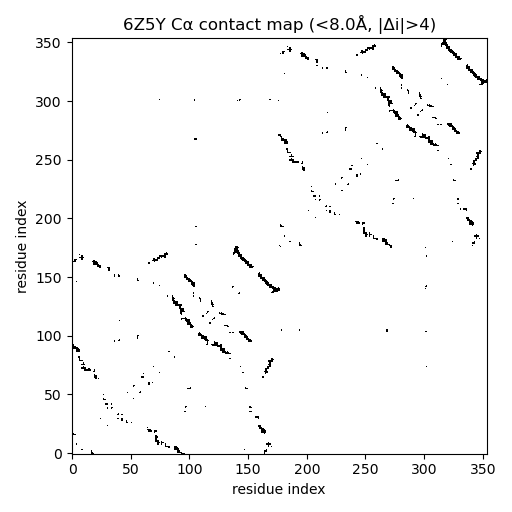ATOM 2709 C CA . LYS B 1 158 ? 8.717 27.634 22.635 1.00 21.31 158 LYS B CA 1
ATOM 2710 C C . LYS B 1 158 ? 10.070 28.313 22.827 1.00 19.81 158 LYS B C 1
ATOM 2711 O O . LYS B 1 158 ? 10.136 29.269 23.646 1.00 19.39 158 LYS B O 1
ATOM 2714 N N . THR B 1 159 ? 11.073 27.862 22.090 1.00 19.62 159 THR B N 1
ATOM 2715 C CA . THR B 1 159 ? 12.433 28.458 22.169 1.00 16.52 159 THR B CA 1
ATOM 2716 C C . THR B 1 159 ? 12.408 29.816 21.487 1.00 16.81 159 THR B C 1
ATOM 2717 O O . THR B 1 159 ? 11.940 29.902 20.341 1.00 16.36 159 THR B O 1
ATOM 2721 N N . VAL B 1 160 ? 13.016 30.804 22.125 1.00 15.50 160 VAL B N 1
ATOM 2722 C CA . VAL B 1 160 ? 13.279 32.116 21.491 1.00 14.07 160 VAL B CA 1
ATOM 2723 C C . VAL B 1 160 ? 14.765 32.432 21.661 1.00 13.85 160 VAL B C 1
ATOM 2724 O O . VAL B 1 160 ? 15.467 31.924 22.574 1.00 13.21 160 VAL B O 1
ATOM 2728 N N . TRP B 1 161 ? 15.226 33.303 20.784 1.00 12.48 161 TRP B N 1
ATOM 2729 C CA . TRP B 1 161 ? 16.503 34.022 20.907 1.00 11.69 161 TRP B CA 1
ATOM 2730 C C . TRP B 1 161 ? 16.187 35.435 21.354 1.00 11.09 161 TRP B C 1
ATOM 2731 O O . TRP B 1 161 ? 15.380 36.106 20.714 1.00 12.94 161 TRP B O 1
ATOM 2742 N N . GLN B 1 162 ? 16.871 35.894 22.385 1.00 10.73 162 GLN B N 1
ATOM 2743 C CA . GLN B 1 162 ? 16.775 37.292 22.818 1.00 10.65 162 GLN B CA 1
ATOM 2744 C C . GLN B 1 162 ? 18.130 37.919 22.534 1.00 10.35 162 GLN B C 1
ATOM 2745 O O . GLN B 1 162 ? 19.164 37.418 22.982 1.00 11.59 162 GLN B O 1
ATOM 2751 N N . ALA B 1 163 ? 18.118 39.016 21.809 1.00 9.63 163 ALA B N 1
ATOM 2752 C CA . ALA B 1 163 ? 19.342 39.724 21.431 1.00 9.08 163 ALA B CA 1
ATOM 2753 C C . ALA B 1 163 ? 19.497 40.904 22.349 1.00 8.30 163 ALA B C 1
ATOM 2754 O O . ALA B 1 163 ? 18.629 41.807 22.334 1.00 10.15 163 ALA B O 1
ATOM 2756 N N . TYR B 1 164 ? 20.619 40.961 23.066 1.00 8.32 164 TYR B N 1
ATOM 2757 C CA . TYR B 1 164 ? 20.989 42.106 23.886 1.00 8.28 164 TYR B CA 1
ATOM 2758 C C . TYR B 1 164 ? 22.209 42.757 23.268 1.00 8.70 164 TYR B C 1
ATOM 2759 O O . TYR B 1 164 ? 23.187 42.068 22.930 1.00 8.99 164 TYR B O 1
ATOM 2768 N N . LYS B 1 165 ? 22.172 44.079 23.197 1.00 7.84 165 LYS B N 1
ATOM 2769 C CA . LYS B 1 165 ? 23.271 44.858 22.632 1.00 7.68 165 LYS B CA 1
ATOM 2770 C C . LYS B 1 165 ? 23.444 46.115 23.421 1.00 7.46 165 LYS B C 1
ATOM 2771 O O . LYS B 1 165 ? 22.450 46.795 23.746 1.00 7.90 165 LYS B O 1
ATOM 2777 N N . ASN B 1 166 ? 24.683 46.440 23.749 1.00 7.04 166 ASN B N 1
ATOM 2778 C CA . ASN B 1 166 ? 25.033 47.740 24.293 1.00 7.07 166 ASN B CA 1
ATOM 2779 C C . ASN B 1 166 ? 26.182 48.311 23.498 1.00 7.12 166 ASN B C 1
ATOM 2780 O O . ASN B 1 166 ? 27.072 47.577 23.042 1.00 8.08 166 ASN B O 1
ATOM 2785 N N . CYS B 1 167 ? 26.207 49.624 23.415 1.00 7.58 167 CYS B N 1
ATOM 2786 C CA . CYS B 1 167 ? 27.345 50.389 22.903 1.00 7.88 167 CYS B CA 1
ATOM 2787 C C . CYS B 1 167 ? 27.631 51.430 23.960 1.00 8.23 167 CYS B C 1
ATOM 2788 O O . CYS B 1 167 ? 26.706 52.161 24.345 1.00 9.35 167 CYS B O 1
ATOM 2791 N N . ILE B 1 168 ? 28.851 51.436 24.460 1.00 7.74 168 ILE B N 1
ATOM 2792 C CA . ILE B 1 168 ? 29.250 52.343 25.552 1.00 8.18 168 ILE B CA 1
ATOM 2793 C C . ILE B 1 168 ? 30.517 53.049 25.139 1.00 8.73 168 ILE B C 1
ATOM 2794 O O . ILE B 1 168 ? 31.582 52.440 25.071 1.00 8.66 168 ILE B O 1
ATOM 2799 N N . PRO B 1 169 ? 30.455 54.364 24.880 1.00 8.79 169 PRO B N 1
ATOM 2800 C CA . PRO B 1 169 ? 31.655 55.107 24.517 1.00 9.54 169 PRO B CA 1
ATOM 2801 C C . PRO B 1 169 ? 32.567 55.239 25.725 1.00 9.42 169 PRO B C 1
ATOM 2802 O O . PRO B 1 169 ? 32.058 55.519 26.800 1.00 9.88 169 PRO B O 1
ATOM 2806 N N . LEU B 1 170 ? 33.853 55.019 25.517 1.00 9.62 170 LEU B N 1
ATOM 2807 C CA . LEU B 1 170 ? 34.844 55.139 26.585 1.00 9.90 170 LEU B CA 1
ATOM 2808 C C . LEU B 1 170 ? 35.824 56.250 26.268 1.00 11.73 170 LEU B C 1
ATOM 2809 O O . LEU B 1 170 ? 36.163 56.511 25.113 1.00 13.03 170 LEU B O 1
ATOM 2814 N N . THR B 1 171 ? 36.347 56.848 27.309 1.00 12.43 171 THR B N 1
ATOM 2815 C CA . THR B 1 171 ? 37.431 57.838 27.186 1.00 13.68 171 THR B CA 1
ATOM 2816 C C . THR B 1 171 ? 38.749 57.080 26.870 1.00 14.30 171 THR B C 1
ATOM 2817 O O . THR B 1 171 ? 38.924 55.926 27.225 1.00 18.67 171 THR B O 1
ATOM 2821 N N . GLY B 1 172 ? 39.714 57.745 26.254 1.00 16.87 172 GLY B N 1
ATOM 2822 C CA . GLY B 1 172 ? 41.067 57.192 26.063 1.00 20.72 172 GLY B CA 1
ATOM 2823 C C . GLY B 1 172 ? 42.093 58.026 26.785 1.00 23.20 172 GLY B C 1
ATOM 2824 O O . GLY B 1 172 ? 41.676 58.814 27.653 1.00 24.17 172 GLY B O 1
ATOM 2825 N N . TRP B 1 173 ? 43.368 57.898 26.425 0.50 19.08 173 TRP B N 1
ATOM 2826 C CA . TRP B 1 173 ? 44.454 58.659 27.091 0.50 19.03 173 TRP B CA 1
ATOM 2827 C C . TRP B 1 173 ? 45.464 59.170 26.066 0.50 16.31 173 TRP B C 1
ATOM 2828 O O . TRP B 1 173 ? 46.431 59.759 26.487 0.50 17.96 173 TRP B O 1
ATOM 2830 N N . SER B 1 174 ? 45.266 58.943 24.766 0.50 15.94 174 SER B N 1
ATOM 2831 C CA . SER B 1 174 ? 46.184 59.465 23.723 0.50 15.65 174 SER B CA 1
ATOM 2832 C C . SER B 1 174 ? 45.408 59.723 22.429 0.50 15.43 174 SER B C 1
ATOM 2833 O O . SER B 1 174 ? 44.257 59.264 22.292 0.50 16.06 174 SER B O 1
ATOM 2836 N N . HIS B 1 175 ? 46.036 60.416 21.491 0.50 16.87 175 HIS B N 1
ATOM 2837 C CA . HIS B 1 175 ? 45.455 60.751 20.167 0.50 18.23 175 HIS B CA 1
ATOM 2838 C C . HIS B 1 175 ? 45.036 59.470 19.457 0.50 14.95 175 HIS B C 1
ATOM 2839 O O . HIS B 1 175 ? 45.675 58.426 19.586 0.50 16.62 175 HIS B O 1
ATOM 2841 N N . PRO B 1 176 ? 43.970 59.524 18.631 0.50 15.36 176 PRO B N 1
ATOM 2842 C CA . PRO B 1 176 ? 43.647 58.401 17.754 0.50 14.71 176 PRO B CA 1
ATOM 2843 C C . PRO B 1 176 ? 44.848 58.010 16.878 0.50 14.98 176 PRO B C 1
ATOM 2844 O O . PRO B 1 176 ? 45.621 58.874 16.507 0.50 16.37 176 PRO B O 1
ATOM 2848 N N . GLN B 1 177 ? 44.962 56.716 16.562 0.50 15.59 177 GLN B N 1
ATOM 2849 C CA . GLN B 1 177 ? 45.976 56.179 15.607 0.50 16.63 177 GLN B CA 1
ATOM 2850 C C . GLN B 1 177 ? 45.291 55.515 14.396 0.50 16.32 177 GLN B C 1
ATOM 2851 O O . GLN B 1 177 ? 44.097 55.129 14.313 0.50 17.04 177 GLN B O 1
#